Protein AF-X6LDT7-F1 (afdb_monomer_lite)

Radius of gyration: 17.76 Å; chains: 1; bounding box: 41×39×47 Å

Sequence (191 aa):
GDFIYFDPPYHPISKNSFTKYISNGFSEKDQIRLRDFVLELSKNGVNVMLSNSDADFISNIYKKNFEIIKISAPRAGELGVQLEGFVEELIKDAGYEFVTKSKFIVASNALSQKLYTKQFQICESIYSTLDNSHYCQADFLIFNPKDKEKYIIIECKSQTSPGSVDEKYPYLNENIKAKYPYKTIIRCSSG

Structure (mmCIF, N/CA/C/O backbone):
data_AF-X6LDT7-F1
#
_entry.id   AF-X6LDT7-F1
#
loop_
_atom_site.group_PDB
_atom_site.id
_atom_site.type_symbol
_atom_site.label_atom_id
_atom_site.label_alt_id
_atom_site.label_comp_id
_atom_site.label_asym_id
_atom_site.label_entity_id
_atom_site.label_seq_id
_atom_site.pdbx_PDB_ins_code
_atom_site.Cartn_x
_atom_site.Cartn_y
_atom_site.Cartn_z
_atom_site.occupancy
_atom_site.B_iso_or_equiv
_atom_site.auth_seq_id
_atom_site.auth_comp_id
_atom_site.auth_asym_id
_atom_site.auth_atom_id
_atom_site.pdbx_PDB_model_num
ATOM 1 N N . GLY A 1 1 ? 1.026 -9.807 9.999 1.00 51.62 1 GLY A N 1
ATOM 2 C CA . GLY A 1 1 ? 0.847 -10.198 8.590 1.00 51.62 1 GLY A CA 1
ATOM 3 C C . GLY A 1 1 ? 0.958 -8.959 7.752 1.00 51.62 1 GLY A C 1
ATOM 4 O O . GLY A 1 1 ? -0.036 -8.262 7.614 1.00 51.62 1 GLY A O 1
ATOM 5 N N . ASP A 1 2 ? 2.167 -8.628 7.338 1.00 47.31 2 ASP A N 1
ATOM 6 C CA . ASP A 1 2 ? 2.493 -7.328 6.753 1.00 47.31 2 ASP A CA 1
ATOM 7 C C . ASP A 1 2 ? 1.875 -7.189 5.359 1.00 47.31 2 ASP A C 1
ATOM 9 O O . ASP A 1 2 ? 1.494 -8.190 4.750 1.00 47.31 2 ASP A O 1
ATOM 13 N N . PHE A 1 3 ? 1.714 -5.957 4.880 1.00 52.38 3 PHE A N 1
ATOM 14 C CA . PHE A 1 3 ? 1.313 -5.698 3.501 1.00 52.38 3 PHE A CA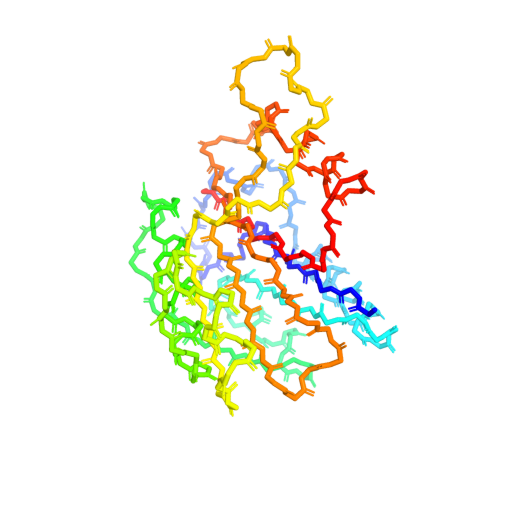 1
ATOM 15 C C . PHE A 1 3 ? 2.426 -4.923 2.807 1.00 52.38 3 PHE A C 1
ATOM 17 O O . PHE A 1 3 ? 2.843 -3.884 3.310 1.00 52.38 3 PHE A O 1
ATOM 24 N N . ILE A 1 4 ? 2.896 -5.403 1.657 1.00 53.44 4 ILE A N 1
ATOM 25 C CA . ILE A 1 4 ? 4.017 -4.801 0.930 1.00 53.44 4 ILE A CA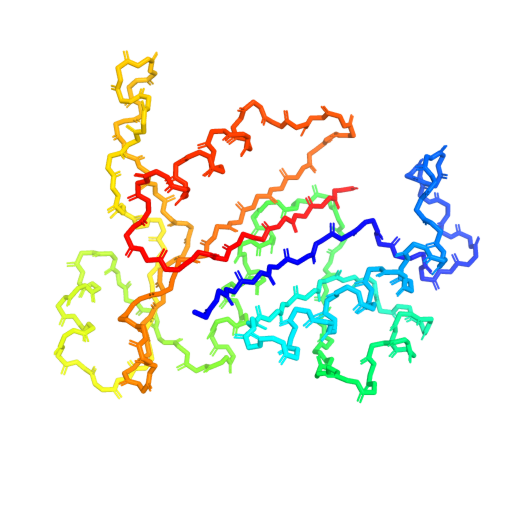 1
ATOM 26 C C . ILE A 1 4 ? 3.588 -4.486 -0.499 1.00 53.44 4 ILE A C 1
ATOM 28 O O . ILE A 1 4 ? 3.048 -5.344 -1.196 1.00 53.44 4 ILE A O 1
ATOM 32 N N . TYR A 1 5 ? 3.855 -3.260 -0.945 1.00 61.88 5 TYR A N 1
ATOM 33 C CA . TYR A 1 5 ? 3.635 -2.863 -2.329 1.00 61.88 5 TYR A CA 1
ATOM 34 C C . TYR A 1 5 ? 4.956 -2.673 -3.085 1.00 61.88 5 TYR A C 1
ATOM 36 O O . TYR A 1 5 ? 5.922 -2.138 -2.543 1.00 61.88 5 TYR A O 1
ATOM 44 N N . PHE A 1 6 ? 4.982 -3.106 -4.346 1.00 65.50 6 PHE A N 1
ATOM 45 C CA . PHE A 1 6 ? 6.139 -3.039 -5.236 1.00 65.50 6 PHE A CA 1
ATOM 46 C C . PHE A 1 6 ? 5.855 -2.169 -6.466 1.00 65.50 6 PHE A C 1
ATOM 48 O O . PHE A 1 6 ? 4.860 -2.372 -7.163 1.00 65.50 6 PHE A O 1
ATOM 55 N N . ASP A 1 7 ? 6.782 -1.254 -6.760 1.00 66.31 7 ASP A N 1
ATOM 56 C CA . ASP A 1 7 ? 6.786 -0.415 -7.965 1.00 66.31 7 ASP A CA 1
ATOM 57 C C . ASP A 1 7 ? 8.132 -0.501 -8.691 1.00 66.31 7 ASP A C 1
ATOM 59 O O . ASP A 1 7 ? 8.987 0.374 -8.547 1.00 66.31 7 ASP A O 1
ATOM 63 N N . PRO A 1 8 ? 8.402 -1.618 -9.383 1.00 73.25 8 PRO A N 1
ATOM 64 C CA . PRO A 1 8 ? 9.626 -1.753 -10.154 1.00 73.25 8 PRO A CA 1
ATOM 65 C C . PRO A 1 8 ? 9.619 -0.829 -11.378 1.00 73.25 8 PRO A C 1
ATOM 67 O O . PRO A 1 8 ? 8.553 -0.411 -11.831 1.00 73.25 8 PRO A O 1
ATOM 70 N N . PRO A 1 9 ? 10.786 -0.615 -12.011 1.00 75.62 9 PRO A N 1
ATOM 71 C CA . PRO A 1 9 ? 10.837 -0.065 -13.359 1.00 75.62 9 PRO A CA 1
ATOM 72 C C . PRO A 1 9 ? 9.891 -0.830 -14.295 1.00 75.62 9 PRO A C 1
ATOM 74 O O . PRO A 1 9 ? 9.939 -2.064 -14.375 1.00 75.62 9 PRO A O 1
ATOM 77 N N . TYR A 1 10 ? 9.015 -0.102 -14.988 1.00 72.06 10 TYR A N 1
ATOM 78 C CA . TYR A 1 10 ? 7.974 -0.700 -15.822 1.00 72.06 10 TYR A CA 1
ATOM 79 C C . TYR A 1 10 ? 8.583 -1.400 -17.037 1.00 72.06 10 TYR A C 1
ATOM 81 O O . TYR A 1 10 ? 9.483 -0.876 -17.698 1.00 72.06 10 TYR A O 1
ATOM 89 N N . HIS A 1 11 ? 8.065 -2.584 -17.365 1.00 77.38 11 HIS A N 1
ATOM 90 C CA . HIS A 1 11 ? 8.447 -3.257 -18.601 1.00 77.38 11 HIS A CA 1
ATOM 91 C C . HIS A 1 11 ? 7.925 -2.468 -19.823 1.00 77.38 11 HIS A C 1
ATOM 93 O O . HIS A 1 11 ? 6.809 -1.950 -19.805 1.00 77.38 11 HIS A O 1
ATOM 99 N N . PRO A 1 12 ? 8.712 -2.322 -20.898 1.00 75.75 12 PRO A N 1
ATOM 100 C CA . PRO A 1 12 ? 8.264 -1.602 -22.085 1.00 75.75 12 PRO A CA 1
ATOM 101 C C . PRO A 1 12 ? 7.106 -2.333 -22.784 1.00 75.75 12 PRO A C 1
ATOM 103 O O . PRO A 1 12 ? 7.180 -3.529 -23.046 1.00 75.75 12 PRO A O 1
ATOM 106 N N . ILE A 1 13 ? 6.047 -1.602 -23.150 1.00 70.44 13 ILE A N 1
ATOM 107 C CA . ILE A 1 13 ? 4.870 -2.164 -23.846 1.00 70.44 13 ILE A CA 1
ATO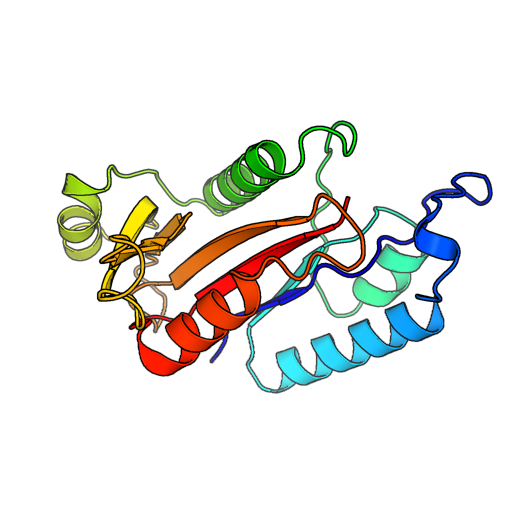M 108 C C . ILE A 1 13 ? 5.187 -2.483 -25.321 1.00 70.44 13 ILE A C 1
ATOM 110 O O . ILE A 1 13 ? 4.534 -3.320 -25.939 1.00 70.44 13 ILE A O 1
ATOM 114 N N . SER A 1 14 ? 6.209 -1.853 -25.912 1.00 64.50 14 SER A N 1
ATOM 115 C CA . SER A 1 14 ? 6.644 -2.144 -27.284 1.00 64.50 14 SER A CA 1
ATOM 116 C C . SER A 1 14 ? 8.166 -2.092 -27.429 1.00 64.50 14 SER A C 1
ATOM 118 O O . SER A 1 14 ? 8.839 -1.359 -26.709 1.00 64.50 14 SER A O 1
ATOM 120 N N . LYS A 1 15 ? 8.729 -2.796 -28.424 1.00 55.38 15 LYS A N 1
ATOM 121 C CA . LYS A 1 15 ? 10.179 -2.757 -28.727 1.00 55.38 15 LYS A CA 1
ATOM 122 C C . LYS A 1 15 ? 10.714 -1.344 -29.019 1.00 55.38 15 LYS A C 1
ATOM 124 O O . LYS A 1 15 ? 11.908 -1.112 -28.878 1.00 55.38 15 LYS A O 1
ATOM 129 N N . ASN A 1 16 ? 9.834 -0.414 -29.402 1.00 51.34 16 ASN A N 1
ATOM 130 C CA . ASN A 1 16 ? 10.183 0.968 -29.737 1.00 51.34 16 ASN A CA 1
ATOM 131 C C . ASN A 1 16 ? 9.928 1.959 -28.590 1.00 51.34 16 ASN A C 1
ATOM 133 O O . ASN A 1 16 ? 10.275 3.131 -28.724 1.00 51.34 16 ASN A O 1
ATOM 137 N N . SER A 1 17 ? 9.355 1.529 -27.459 1.00 53.44 17 SER A N 1
ATOM 138 C CA . SER A 1 17 ? 9.269 2.368 -26.260 1.00 53.44 17 SER A CA 1
ATOM 139 C C . SER A 1 17 ? 10.600 2.316 -25.512 1.00 53.44 17 SER A C 1
ATOM 141 O O . SER A 1 17 ? 10.710 1.715 -24.447 1.00 53.44 17 SER A O 1
ATOM 143 N N . PHE A 1 18 ? 11.635 2.911 -26.108 1.00 43.03 18 PHE A N 1
ATOM 144 C CA . PHE A 1 18 ? 12.901 3.180 -25.435 1.00 43.03 18 PHE A CA 1
ATOM 145 C C . PHE A 1 18 ? 12.685 4.319 -24.433 1.00 43.03 18 PHE A C 1
ATOM 147 O O . PHE A 1 18 ? 12.827 5.498 -24.753 1.00 43.03 18 PHE A O 1
ATOM 154 N N . THR A 1 19 ? 12.310 3.978 -23.205 1.00 48.62 19 THR A N 1
ATOM 155 C CA . THR A 1 19 ? 12.425 4.889 -22.067 1.00 48.62 19 THR A CA 1
ATOM 156 C C . THR A 1 19 ? 13.884 4.912 -21.603 1.00 48.62 19 THR A C 1
ATOM 158 O O . THR A 1 19 ? 14.534 3.873 -21.484 1.00 48.62 19 THR A O 1
ATOM 161 N N . LYS A 1 20 ? 14.429 6.108 -21.337 1.00 44.34 20 LYS A N 1
ATOM 162 C CA . LYS A 1 20 ? 15.821 6.313 -20.879 1.00 44.34 20 LYS A CA 1
ATOM 163 C C . LYS A 1 20 ? 16.185 5.517 -19.610 1.00 44.34 20 LYS A C 1
ATOM 165 O O . LYS A 1 20 ? 17.366 5.322 -19.361 1.00 44.34 20 LYS A O 1
ATOM 170 N N . TYR A 1 21 ? 15.205 4.995 -18.867 1.00 43.50 21 TYR A N 1
ATOM 171 C CA . TYR A 1 21 ? 15.390 4.095 -17.719 1.00 43.50 21 TYR A CA 1
ATOM 172 C C . TYR A 1 21 ? 16.069 2.760 -18.056 1.00 43.50 21 TYR A C 1
ATOM 174 O O . TYR A 1 21 ? 16.650 2.129 -17.176 1.00 43.50 21 TYR A O 1
ATOM 182 N N . ILE A 1 22 ? 16.067 2.345 -19.328 1.00 47.75 22 ILE A N 1
ATOM 183 C CA . ILE A 1 22 ? 16.750 1.121 -19.776 1.00 47.75 22 ILE A CA 1
ATOM 184 C C . ILE A 1 22 ? 18.281 1.255 -19.681 1.00 47.75 22 ILE A C 1
ATOM 186 O O . ILE A 1 22 ? 18.977 0.240 -19.644 1.00 47.75 22 ILE A O 1
ATOM 190 N N . SER A 1 23 ? 18.835 2.470 -19.556 1.00 45.84 23 SER A N 1
ATOM 191 C CA . SER A 1 23 ? 20.290 2.633 -19.477 1.00 45.84 23 SER A CA 1
ATOM 192 C C . SER A 1 23 ? 20.918 2.033 -18.209 1.00 45.84 23 SER A C 1
ATOM 194 O O . SER A 1 23 ? 22.130 1.862 -18.208 1.00 45.84 23 SER A O 1
ATOM 196 N N . ASN A 1 24 ? 20.130 1.665 -17.179 1.00 49.78 24 ASN A N 1
ATOM 197 C CA . ASN A 1 24 ? 20.615 1.073 -15.919 1.00 49.78 24 ASN A CA 1
ATOM 198 C C . ASN A 1 24 ? 19.866 -0.208 -15.445 1.00 49.78 24 ASN A C 1
ATOM 200 O O . ASN A 1 24 ? 19.680 -0.418 -14.251 1.00 49.78 24 ASN A O 1
ATOM 204 N N . GLY A 1 25 ? 19.512 -1.133 -16.346 1.00 60.41 25 GLY A N 1
ATOM 205 C CA . GLY A 1 25 ? 19.638 -2.565 -16.006 1.00 60.41 25 GLY A CA 1
ATOM 206 C C . GLY A 1 25 ? 18.536 -3.281 -15.203 1.00 60.41 25 GLY A C 1
ATOM 207 O O . GLY A 1 25 ? 18.869 -4.239 -14.514 1.00 60.41 25 GLY A O 1
ATOM 208 N N . PHE A 1 26 ? 17.251 -2.913 -15.317 1.00 72.75 26 PHE A N 1
ATOM 209 C CA . PHE A 1 26 ? 16.153 -3.776 -14.835 1.00 72.75 26 PHE A CA 1
ATOM 210 C C . PHE A 1 26 ? 15.606 -4.646 -15.974 1.00 72.75 26 PHE A C 1
ATOM 212 O O . PHE A 1 26 ? 14.779 -4.222 -16.782 1.00 72.75 26 PHE A O 1
ATOM 219 N N . SER A 1 27 ? 16.138 -5.858 -16.084 1.00 83.00 27 SER A N 1
ATOM 220 C CA . SER A 1 27 ? 15.857 -6.785 -17.178 1.00 83.00 27 SER A CA 1
ATOM 221 C C . SER A 1 27 ? 14.601 -7.630 -16.936 1.00 83.00 27 SER A C 1
ATOM 223 O O . SER A 1 27 ? 14.054 -7.686 -15.836 1.00 83.00 27 SER A O 1
ATOM 225 N N . GLU A 1 28 ? 14.167 -8.385 -17.949 1.00 86.50 28 GLU A N 1
ATOM 226 C CA . GLU A 1 28 ? 13.149 -9.433 -17.773 1.00 86.50 28 GLU A CA 1
ATOM 227 C C . GLU A 1 28 ? 13.535 -10.451 -16.688 1.00 86.50 28 GLU A C 1
ATOM 229 O O . GLU A 1 28 ? 12.669 -10.949 -15.970 1.00 86.50 28 GLU A O 1
ATOM 234 N N . LYS A 1 29 ? 14.835 -10.731 -16.513 1.00 86.38 29 LYS A N 1
ATOM 235 C CA . LYS A 1 29 ? 15.316 -11.609 -15.436 1.00 86.38 29 LYS A CA 1
ATOM 236 C C . LYS A 1 29 ? 15.078 -10.989 -14.062 1.00 86.38 29 LYS A C 1
ATOM 238 O O . LYS A 1 29 ? 14.734 -11.714 -13.133 1.00 86.38 29 LYS A O 1
ATOM 243 N N . ASP A 1 30 ? 15.212 -9.672 -13.939 1.00 85.50 30 ASP A N 1
ATOM 244 C CA . ASP A 1 30 ? 14.950 -8.957 -12.688 1.00 85.50 30 ASP A CA 1
ATOM 245 C C . ASP A 1 30 ? 13.449 -8.892 -12.387 1.00 85.50 30 ASP A C 1
ATOM 247 O O . ASP A 1 30 ? 13.053 -9.096 -11.242 1.00 85.50 30 ASP A O 1
ATOM 251 N N . GLN A 1 31 ? 12.599 -8.745 -13.412 1.00 86.12 31 GLN A N 1
ATOM 252 C CA . GLN A 1 31 ? 11.138 -8.873 -13.277 1.00 86.12 31 GLN A CA 1
ATOM 253 C C . GLN A 1 31 ? 10.734 -10.274 -12.784 1.00 86.12 31 GLN A C 1
ATOM 255 O O . GLN A 1 31 ? 9.927 -10.418 -11.868 1.00 86.12 31 GLN A O 1
ATOM 260 N N . ILE A 1 32 ? 11.334 -11.323 -13.353 1.00 91.50 32 ILE A N 1
ATOM 261 C CA . ILE A 1 32 ? 11.135 -12.720 -12.935 1.00 91.50 32 ILE A CA 1
ATOM 262 C C . ILE A 1 32 ? 11.597 -12.920 -11.487 1.00 91.50 32 ILE A C 1
ATOM 264 O O . ILE A 1 32 ? 10.862 -13.496 -10.686 1.00 91.50 32 ILE A O 1
ATOM 268 N N . ARG A 1 33 ? 12.779 -12.404 -11.129 1.00 88.06 33 ARG A N 1
ATOM 269 C CA . ARG A 1 33 ? 13.312 -12.479 -9.763 1.00 88.06 33 ARG A CA 1
ATOM 270 C C . ARG A 1 33 ? 12.408 -11.759 -8.763 1.00 88.06 33 ARG A C 1
ATOM 272 O O . ARG A 1 33 ? 12.158 -12.288 -7.683 1.00 88.06 33 ARG A O 1
ATOM 279 N N . LEU A 1 34 ? 11.903 -10.580 -9.122 1.00 85.38 34 LEU A N 1
ATOM 280 C CA . LEU A 1 34 ? 10.959 -9.837 -8.297 1.00 85.38 34 LEU A CA 1
ATOM 281 C C . LEU A 1 34 ? 9.657 -10.619 -8.110 1.00 85.38 34 LEU A C 1
ATOM 283 O O . LEU A 1 34 ? 9.198 -10.754 -6.982 1.00 85.38 34 LEU A O 1
ATOM 287 N N . ARG A 1 35 ? 9.082 -11.183 -9.177 1.00 91.25 35 ARG A N 1
ATOM 288 C CA . ARG A 1 35 ? 7.906 -12.061 -9.075 1.00 91.25 35 ARG A CA 1
ATOM 289 C C . ARG A 1 35 ? 8.136 -13.195 -8.077 1.00 91.25 35 ARG A C 1
ATOM 291 O O . ARG A 1 35 ? 7.268 -13.433 -7.240 1.00 91.25 35 ARG A O 1
ATOM 298 N N . ASP A 1 36 ? 9.268 -13.888 -8.165 1.00 88.69 36 ASP A N 1
ATOM 299 C CA . ASP A 1 36 ? 9.559 -15.026 -7.284 1.00 88.69 36 ASP A CA 1
ATOM 300 C C . ASP A 1 36 ? 9.652 -14.595 -5.819 1.00 88.69 36 ASP A C 1
ATOM 302 O O . ASP A 1 36 ? 9.075 -15.248 -4.950 1.00 88.69 36 ASP A O 1
ATOM 306 N N . PHE A 1 37 ? 10.276 -13.445 -5.562 1.00 84.06 37 PHE A N 1
ATOM 307 C CA . PHE A 1 37 ? 10.343 -12.851 -4.230 1.00 84.06 37 PHE A CA 1
ATOM 308 C C . PHE A 1 37 ? 8.960 -12.451 -3.691 1.00 84.06 37 PHE A C 1
ATOM 310 O O . PHE A 1 37 ? 8.603 -12.791 -2.564 1.00 84.06 37 PHE A O 1
ATOM 317 N N . VAL A 1 38 ? 8.135 -11.785 -4.505 1.00 82.50 38 VAL A N 1
ATOM 318 C CA . VAL A 1 38 ? 6.760 -11.401 -4.136 1.00 82.50 38 VAL A CA 1
ATOM 319 C C . VAL A 1 38 ? 5.904 -12.634 -3.836 1.00 82.50 38 VAL A C 1
ATOM 321 O O . VAL A 1 38 ? 5.115 -12.640 -2.891 1.00 82.50 38 VAL A O 1
ATOM 324 N N . LEU A 1 39 ? 6.079 -13.706 -4.610 1.00 86.19 39 LEU A N 1
ATOM 325 C CA . LEU A 1 39 ? 5.391 -14.973 -4.393 1.00 86.19 39 LEU A CA 1
ATOM 326 C C . LEU A 1 39 ? 5.824 -15.656 -3.094 1.00 86.19 39 LEU A C 1
ATOM 328 O O . LEU A 1 39 ? 4.984 -16.223 -2.397 1.00 86.19 39 LEU A O 1
ATOM 332 N N . GLU A 1 40 ? 7.111 -15.617 -2.761 1.00 86.38 40 GLU A N 1
ATOM 333 C CA . GLU A 1 40 ? 7.625 -16.136 -1.493 1.00 86.38 40 GLU A CA 1
ATOM 334 C C . GLU A 1 40 ? 7.035 -15.380 -0.297 1.00 86.38 40 GLU A C 1
ATOM 336 O O . GLU A 1 40 ? 6.513 -16.005 0.627 1.00 86.38 40 GLU A O 1
ATOM 341 N N . LEU A 1 41 ? 7.021 -14.045 -0.350 1.00 77.19 41 LEU A N 1
ATOM 342 C CA . LEU A 1 41 ? 6.374 -13.211 0.666 1.00 77.19 41 LEU A CA 1
ATOM 343 C C . LEU A 1 41 ? 4.893 -13.572 0.824 1.00 77.19 41 LEU A C 1
ATOM 345 O O . LEU A 1 41 ? 4.428 -13.810 1.940 1.00 77.19 41 LEU A O 1
ATOM 349 N N . SER A 1 42 ? 4.175 -13.690 -0.295 1.00 78.25 42 SER A N 1
ATOM 350 C CA . SER A 1 42 ? 2.761 -14.069 -0.297 1.00 78.25 42 SER A CA 1
ATOM 351 C C . SER A 1 42 ? 2.514 -15.425 0.368 1.00 78.25 42 SER A C 1
ATOM 353 O O . SER A 1 42 ? 1.633 -15.550 1.220 1.00 78.25 42 SER A O 1
ATOM 355 N N . LYS A 1 43 ? 3.346 -16.430 0.065 1.00 86.06 43 LYS A N 1
ATOM 356 C CA . LYS A 1 43 ? 3.279 -17.759 0.698 1.00 86.06 43 LYS A CA 1
ATOM 357 C C . LYS A 1 43 ? 3.547 -17.722 2.201 1.00 86.06 43 LYS A C 1
ATOM 359 O O . LYS A 1 43 ? 2.980 -18.530 2.930 1.00 86.06 43 LYS A O 1
ATOM 364 N N . ASN A 1 44 ? 4.356 -16.772 2.663 1.00 80.44 44 ASN A N 1
ATOM 365 C CA . ASN A 1 44 ? 4.647 -16.558 4.080 1.00 80.44 44 ASN A CA 1
ATOM 366 C C . ASN A 1 44 ? 3.570 -15.722 4.803 1.00 80.44 44 ASN A C 1
ATOM 368 O O . ASN A 1 44 ? 3.773 -15.295 5.939 1.00 80.44 44 ASN A O 1
ATOM 372 N N . GLY A 1 45 ? 2.410 -15.495 4.175 1.00 73.50 45 GLY A N 1
ATOM 373 C CA . GLY A 1 45 ? 1.280 -14.786 4.779 1.00 73.50 45 GLY A CA 1
ATOM 374 C C . GLY A 1 45 ? 1.418 -13.261 4.768 1.00 73.50 45 GLY A C 1
ATOM 375 O O . GLY A 1 45 ? 0.726 -12.580 5.532 1.00 73.50 45 GLY A O 1
ATOM 376 N N . VAL A 1 46 ? 2.310 -12.725 3.930 1.00 69.69 46 VAL A N 1
ATOM 377 C CA . VAL A 1 46 ? 2.420 -11.289 3.648 1.00 69.69 46 VAL A CA 1
ATOM 378 C C . VAL A 1 46 ? 1.455 -10.949 2.518 1.00 69.69 46 VAL A C 1
ATOM 380 O O . VAL A 1 46 ? 1.488 -11.558 1.452 1.00 69.69 46 VAL A O 1
ATOM 383 N N . ASN A 1 47 ? 0.591 -9.965 2.720 1.00 61.06 47 ASN A N 1
ATOM 384 C CA . ASN A 1 47 ? -0.249 -9.471 1.637 1.00 61.06 47 ASN A CA 1
ATOM 385 C C . ASN A 1 47 ? 0.613 -8.622 0.694 1.00 61.06 47 ASN A C 1
ATOM 387 O O . ASN A 1 47 ? 1.417 -7.813 1.146 1.00 61.06 47 ASN A O 1
ATOM 391 N N . VAL A 1 48 ? 0.485 -8.803 -0.616 1.00 63.50 48 VAL A N 1
ATOM 392 C CA . VAL A 1 48 ? 1.347 -8.116 -1.585 1.00 63.50 48 VAL A CA 1
ATOM 393 C C . VAL A 1 48 ? 0.535 -7.481 -2.697 1.00 63.50 48 VAL A C 1
ATOM 395 O O . VAL A 1 48 ? -0.471 -8.033 -3.135 1.00 63.50 48 VAL A O 1
ATOM 398 N N . MET A 1 49 ? 1.003 -6.334 -3.174 1.00 67.88 49 MET A N 1
ATOM 399 C CA . MET A 1 49 ? 0.485 -5.673 -4.367 1.00 67.88 49 MET A CA 1
ATOM 400 C C . MET A 1 49 ? 1.661 -5.193 -5.214 1.00 67.88 49 MET A C 1
ATOM 402 O O . MET A 1 49 ? 2.677 -4.755 -4.689 1.00 67.88 49 MET A O 1
ATOM 406 N N . LEU A 1 50 ? 1.563 -5.305 -6.532 1.00 77.44 50 LEU A N 1
ATOM 407 C CA . LEU A 1 50 ? 2.626 -4.893 -7.442 1.00 77.44 50 LEU A CA 1
ATOM 408 C C . LEU A 1 50 ? 2.003 -4.176 -8.628 1.00 77.44 50 LEU A C 1
ATOM 410 O O . LEU A 1 50 ? 1.009 -4.653 -9.174 1.00 77.44 50 LEU A O 1
ATOM 414 N N . SER A 1 51 ? 2.589 -3.049 -9.021 1.00 69.25 51 SER A N 1
ATOM 415 C CA . SER A 1 51 ? 2.201 -2.348 -10.243 1.00 69.25 51 SER A CA 1
ATOM 416 C C . SER A 1 51 ? 3.275 -2.473 -11.317 1.00 69.25 51 SER A C 1
ATOM 418 O O . SER A 1 51 ? 4.452 -2.665 -11.015 1.00 69.25 51 SER A O 1
ATOM 420 N N . ASN A 1 52 ? 2.854 -2.461 -12.580 1.00 74.31 52 ASN A N 1
ATOM 421 C CA . ASN A 1 52 ? 3.730 -2.548 -13.741 1.00 74.31 52 ASN A CA 1
ATOM 422 C C . ASN A 1 52 ? 2.923 -2.220 -15.012 1.00 74.31 52 ASN A C 1
ATOM 424 O O . ASN A 1 52 ? 1.711 -2.008 -14.965 1.00 74.31 52 ASN A O 1
ATOM 428 N N . SER A 1 53 ? 3.592 -2.222 -16.161 1.00 73.44 53 SER A N 1
ATOM 429 C CA . SER A 1 53 ? 2.970 -2.076 -17.477 1.00 73.44 53 SER A CA 1
ATOM 430 C C . SER A 1 53 ? 1.989 -3.210 -17.801 1.00 73.44 53 SER A C 1
ATOM 432 O O . SER A 1 53 ? 2.179 -4.348 -17.367 1.00 73.44 53 SER A O 1
ATOM 434 N N . ASP A 1 54 ? 1.017 -2.935 -18.675 1.00 75.44 54 ASP A N 1
ATOM 435 C CA . ASP A 1 54 ? 0.135 -3.956 -19.270 1.00 75.44 54 ASP A CA 1
ATOM 436 C C . ASP A 1 54 ? 0.813 -4.717 -20.431 1.00 75.44 54 ASP A C 1
ATOM 438 O O . ASP A 1 54 ? 0.189 -5.055 -21.434 1.00 75.44 54 ASP A O 1
ATOM 442 N N . ALA A 1 55 ? 2.125 -4.949 -20.348 1.00 82.19 55 ALA A N 1
ATOM 443 C CA . ALA A 1 55 ? 2.840 -5.726 -21.350 1.00 82.19 55 ALA A CA 1
ATOM 444 C C . ALA A 1 55 ? 2.524 -7.225 -21.217 1.00 82.19 55 ALA A C 1
ATOM 446 O O . ALA A 1 55 ? 2.440 -7.764 -20.107 1.00 82.19 55 ALA A O 1
ATOM 447 N N . ASP A 1 56 ? 2.445 -7.928 -22.351 1.00 86.44 56 ASP A N 1
ATOM 448 C CA . ASP A 1 56 ? 2.163 -9.370 -22.389 1.00 86.44 56 ASP A CA 1
ATOM 449 C C . ASP A 1 56 ? 3.133 -10.175 -21.520 1.00 86.44 56 ASP A C 1
ATOM 451 O O . ASP A 1 56 ? 2.721 -11.086 -20.800 1.00 86.44 56 ASP A O 1
ATOM 455 N N . PHE A 1 57 ? 4.423 -9.824 -21.549 1.00 88.06 57 PHE A N 1
ATOM 456 C CA . PHE A 1 57 ? 5.444 -10.456 -20.716 1.00 88.06 57 PHE A CA 1
ATOM 457 C C . PHE A 1 57 ? 5.079 -10.396 -19.226 1.00 88.06 57 PHE A C 1
ATOM 459 O O . PHE A 1 57 ? 5.076 -11.428 -18.553 1.00 88.06 57 PHE A O 1
ATOM 466 N N . ILE A 1 58 ? 4.706 -9.216 -18.727 1.00 85.75 58 ILE A N 1
ATOM 467 C CA . ILE A 1 58 ? 4.366 -9.015 -17.317 1.00 85.75 58 ILE A CA 1
ATOM 468 C C . ILE A 1 58 ? 3.110 -9.791 -16.941 1.00 85.75 58 ILE A C 1
ATOM 470 O O . ILE A 1 58 ? 3.118 -10.564 -15.979 1.00 85.75 58 ILE A O 1
ATOM 474 N N . SER A 1 59 ? 2.053 -9.660 -17.741 1.00 82.31 59 SER A N 1
ATOM 475 C CA . SER A 1 59 ? 0.814 -10.401 -17.514 1.00 82.31 59 SER A CA 1
ATOM 476 C C . SER A 1 59 ? 1.073 -11.910 -17.474 1.00 82.31 59 SER A C 1
ATOM 478 O O . SER A 1 59 ? 0.568 -12.614 -16.600 1.00 82.31 59 SER A O 1
ATOM 480 N N . ASN A 1 60 ? 1.927 -12.423 -18.362 1.00 91.06 60 ASN A N 1
ATOM 481 C CA . ASN A 1 60 ? 2.273 -13.839 -18.412 1.00 91.06 60 ASN A CA 1
ATOM 482 C C . ASN A 1 60 ? 3.016 -14.339 -17.170 1.00 91.06 60 ASN A C 1
ATOM 484 O O . ASN A 1 60 ? 2.745 -15.463 -16.740 1.00 91.06 60 ASN A O 1
ATOM 488 N N . ILE A 1 61 ? 3.917 -13.543 -16.586 1.00 93.00 61 ILE A N 1
ATOM 489 C CA . ILE A 1 61 ? 4.689 -13.987 -15.421 1.00 93.00 61 ILE A CA 1
ATOM 490 C C . ILE A 1 61 ? 3.893 -13.911 -14.107 1.00 93.00 61 ILE A C 1
ATOM 492 O O . ILE A 1 61 ? 4.156 -14.728 -13.229 1.00 93.00 61 ILE A O 1
ATOM 496 N N . TYR A 1 62 ? 2.907 -13.013 -13.967 1.00 85.31 62 TYR A N 1
ATOM 497 C CA . TYR A 1 62 ? 2.145 -12.853 -12.713 1.00 85.31 62 TYR A CA 1
ATOM 498 C C . TYR A 1 62 ? 0.790 -13.587 -12.681 1.00 85.31 62 TYR A C 1
ATOM 500 O O . TYR A 1 62 ? 0.399 -14.074 -11.618 1.00 85.31 62 TYR A O 1
ATOM 508 N N . LYS A 1 63 ? 0.094 -13.754 -13.820 1.00 84.69 63 LYS A N 1
ATOM 509 C CA . LYS A 1 63 ? -1.311 -14.237 -13.878 1.00 84.69 63 LYS A CA 1
ATOM 510 C C . LYS A 1 63 ? -1.585 -15.594 -13.231 1.00 84.69 63 LYS A C 1
ATOM 512 O O . LYS A 1 63 ? -2.728 -15.925 -12.944 1.00 84.69 63 LYS A O 1
ATOM 517 N N . LYS A 1 64 ? -0.553 -16.425 -13.067 1.00 86.94 64 LYS A N 1
ATOM 518 C CA . LYS A 1 64 ? -0.695 -17.764 -12.484 1.00 86.94 64 LYS A CA 1
ATOM 519 C C . LYS A 1 64 ? -0.933 -17.714 -10.974 1.00 86.94 64 LYS A C 1
ATOM 521 O O . LYS A 1 64 ? -1.551 -18.625 -10.432 1.00 86.94 64 LYS A O 1
ATOM 526 N N . ASN A 1 65 ? -0.384 -16.708 -10.298 1.00 84.12 65 ASN A N 1
ATOM 527 C CA . ASN A 1 65 ? -0.307 -16.675 -8.840 1.00 84.12 65 ASN A CA 1
ATOM 528 C C . ASN A 1 65 ? -0.961 -15.444 -8.217 1.00 84.12 65 ASN A C 1
ATOM 530 O O . ASN A 1 65 ? -1.157 -15.431 -7.006 1.00 84.12 65 ASN A O 1
ATOM 534 N N . PHE A 1 66 ? -1.301 -14.445 -9.026 1.00 78.31 66 PHE A N 1
ATOM 535 C CA . PHE A 1 66 ? -1.866 -13.187 -8.567 1.00 78.31 66 PHE A CA 1
ATOM 536 C C . PHE A 1 66 ? -3.072 -12.806 -9.417 1.00 78.31 66 PHE A C 1
ATOM 538 O O . PHE A 1 66 ? -3.114 -13.085 -10.618 1.00 78.31 66 PHE A O 1
ATOM 545 N N . GLU A 1 67 ? -4.033 -12.144 -8.784 1.00 78.56 67 GLU A N 1
ATOM 546 C CA . GLU A 1 67 ? -5.094 -11.437 -9.488 1.00 78.56 67 GLU A CA 1
ATOM 547 C C . GLU A 1 67 ? -4.494 -10.230 -10.220 1.00 78.56 67 GLU A C 1
ATOM 549 O O . GLU A 1 67 ? -3.695 -9.483 -9.654 1.00 78.56 67 GLU A O 1
ATOM 554 N N . ILE A 1 68 ? -4.855 -10.059 -11.493 1.00 70.69 68 ILE A N 1
ATOM 555 C CA . ILE A 1 68 ? -4.411 -8.927 -12.308 1.00 70.69 68 ILE A CA 1
ATOM 556 C C . ILE A 1 68 ? -5.600 -8.005 -12.529 1.00 70.69 68 ILE A C 1
ATOM 558 O O . ILE A 1 68 ? -6.573 -8.384 -13.180 1.00 70.69 68 ILE A O 1
ATOM 562 N N . ILE A 1 69 ? -5.475 -6.776 -12.040 1.00 63.00 69 ILE A N 1
ATOM 563 C CA . ILE A 1 69 ? -6.443 -5.707 -12.263 1.00 63.00 69 ILE A CA 1
ATOM 564 C C . ILE A 1 69 ? -5.836 -4.753 -13.290 1.00 63.00 69 ILE A C 1
ATOM 566 O O . ILE A 1 69 ? -4.801 -4.134 -13.041 1.00 63.00 69 ILE A O 1
ATOM 570 N N . LYS A 1 70 ? -6.463 -4.658 -14.466 1.00 63.28 70 LYS A N 1
ATOM 571 C CA . LYS A 1 70 ? -6.055 -3.716 -15.514 1.00 63.28 70 LYS A CA 1
ATOM 572 C C . LYS A 1 70 ? -6.700 -2.367 -15.262 1.00 63.28 70 LYS A C 1
ATOM 574 O O . LYS A 1 70 ? -7.916 -2.290 -15.120 1.00 63.28 70 LYS A O 1
ATOM 579 N N . ILE A 1 71 ? -5.890 -1.315 -15.246 1.00 53.75 71 ILE A N 1
ATOM 580 C CA . ILE A 1 71 ? -6.367 0.041 -14.983 1.00 53.75 71 ILE A CA 1
ATOM 581 C C . ILE A 1 71 ? -5.815 0.964 -16.061 1.00 53.75 71 ILE A C 1
ATOM 583 O O . ILE A 1 71 ? -4.630 0.925 -16.391 1.00 53.75 71 ILE A O 1
ATOM 587 N N . SER A 1 72 ? -6.701 1.763 -16.649 1.00 49.88 72 SER A N 1
ATOM 588 C CA . SER A 1 72 ? -6.373 2.648 -17.759 1.00 49.88 72 SER A CA 1
ATOM 589 C C . SER A 1 72 ? -5.893 3.992 -17.211 1.00 49.88 72 SER A C 1
ATOM 591 O O . SER A 1 72 ? -6.706 4.808 -16.793 1.00 49.88 72 SER A O 1
ATOM 593 N N . ALA A 1 73 ? -4.579 4.227 -17.207 1.00 46.84 73 ALA A N 1
ATOM 594 C CA . ALA A 1 73 ? -3.990 5.492 -16.765 1.00 46.84 73 ALA A CA 1
ATOM 595 C C . ALA A 1 73 ? -3.577 6.373 -17.969 1.00 46.84 73 ALA A C 1
ATOM 597 O O . ALA A 1 73 ? -2.890 5.883 -18.873 1.00 46.84 73 ALA A O 1
ATOM 598 N N . PRO A 1 74 ? -3.949 7.669 -18.016 1.00 43.12 74 PRO A N 1
ATOM 599 C CA . PRO A 1 74 ? -3.317 8.632 -18.916 1.00 43.12 74 PRO A CA 1
ATOM 600 C C . PRO A 1 74 ? -1.837 8.865 -18.529 1.00 43.12 74 PRO A C 1
ATOM 602 O O . PRO A 1 74 ? -1.419 8.566 -17.419 1.00 43.12 74 PRO A O 1
ATOM 605 N N . ARG A 1 75 ? -1.021 9.342 -19.482 1.00 46.31 75 ARG A N 1
ATOM 606 C CA . ARG A 1 75 ? 0.464 9.355 -19.462 1.00 46.31 75 ARG A CA 1
ATOM 607 C C . ARG A 1 75 ? 1.132 9.863 -18.162 1.00 46.31 75 ARG A C 1
ATOM 609 O O . ARG A 1 75 ? 0.693 10.836 -17.565 1.00 46.31 75 ARG A O 1
ATOM 616 N N . ALA A 1 76 ? 2.311 9.286 -17.891 1.00 43.81 76 ALA A N 1
ATOM 617 C CA . ALA A 1 76 ? 3.230 9.413 -16.744 1.00 43.81 76 ALA A CA 1
ATOM 618 C C . ALA A 1 76 ? 3.794 10.816 -16.377 1.00 43.81 76 ALA A C 1
ATOM 620 O O . ALA A 1 76 ? 4.878 10.907 -15.817 1.00 43.81 76 ALA A O 1
ATOM 621 N N . GLY A 1 77 ? 3.125 11.925 -16.703 1.00 44.38 77 GLY A N 1
ATOM 622 C CA . GLY A 1 77 ? 3.649 13.284 -16.477 1.00 44.38 77 GLY A CA 1
ATOM 623 C C . GLY A 1 77 ? 3.245 13.959 -15.158 1.00 44.38 77 GLY A C 1
ATOM 624 O O . GLY A 1 77 ? 3.921 14.893 -14.740 1.00 44.38 77 GLY A O 1
ATOM 625 N N . GLU A 1 78 ? 2.179 13.510 -14.484 1.00 44.22 78 GLU A N 1
ATOM 626 C CA . GLU A 1 78 ? 1.635 14.159 -13.268 1.00 44.22 78 GLU A CA 1
ATOM 627 C C . GLU A 1 78 ? 1.485 13.140 -12.117 1.00 44.22 78 GLU A C 1
ATOM 629 O O . GLU A 1 78 ? 0.440 12.998 -11.484 1.00 44.22 78 GLU A O 1
ATOM 634 N N . LEU A 1 79 ? 2.556 12.380 -11.880 1.00 50.84 79 LEU A N 1
ATOM 635 C CA . LEU A 1 79 ? 2.547 11.092 -11.179 1.00 50.84 79 LEU A CA 1
ATOM 636 C C . LEU A 1 79 ? 2.004 11.103 -9.741 1.00 50.84 79 LEU A C 1
ATOM 638 O O . LEU A 1 79 ? 1.309 10.166 -9.388 1.00 50.84 79 LEU A O 1
ATOM 642 N N . GLY A 1 80 ? 2.260 12.118 -8.909 1.00 52.00 80 GLY A N 1
ATOM 643 C CA . GLY A 1 80 ? 1.870 12.083 -7.484 1.00 52.00 80 GLY A CA 1
ATOM 644 C C . GLY A 1 80 ? 0.361 12.192 -7.233 1.00 52.00 80 GLY A C 1
ATOM 645 O O . GLY A 1 80 ? -0.230 11.340 -6.572 1.00 52.00 80 GLY A O 1
ATOM 646 N N . VAL A 1 81 ? -0.284 13.206 -7.817 1.00 55.81 81 VAL A N 1
ATOM 647 C CA . VAL A 1 81 ? -1.740 13.410 -7.693 1.00 55.81 81 VAL A CA 1
ATOM 648 C C . VAL A 1 81 ? -2.505 12.324 -8.453 1.00 55.81 81 VAL A C 1
ATOM 650 O O . VAL A 1 81 ? -3.539 11.851 -7.981 1.00 55.81 81 VAL A O 1
ATOM 653 N N . GLN A 1 82 ? -1.974 11.878 -9.597 1.00 62.41 82 GLN A N 1
ATOM 654 C CA . GLN A 1 82 ? -2.542 10.757 -10.345 1.00 62.41 82 GLN A CA 1
ATOM 655 C C . GLN A 1 82 ? -2.416 9.431 -9.572 1.00 62.41 82 GLN A C 1
ATOM 657 O O . GLN A 1 82 ? -3.347 8.628 -9.599 1.00 62.41 82 GLN A O 1
ATOM 662 N N . LEU A 1 83 ? -1.318 9.212 -8.835 1.00 64.19 83 LEU A N 1
ATOM 663 C CA . LEU A 1 83 ? -1.109 8.023 -8.002 1.00 64.19 83 LEU A CA 1
ATOM 664 C C . LEU A 1 83 ? -2.098 7.960 -6.839 1.00 64.19 83 LEU A C 1
ATOM 666 O O . LEU A 1 83 ? -2.723 6.923 -6.625 1.00 64.19 83 LEU A O 1
ATOM 670 N N . GLU A 1 84 ? -2.260 9.061 -6.102 1.00 72.50 84 GLU A N 1
ATOM 671 C CA . GLU A 1 84 ? -3.259 9.141 -5.035 1.00 72.50 84 GLU A CA 1
ATOM 672 C C . GLU A 1 84 ? -4.676 8.959 -5.587 1.00 72.50 84 GLU A C 1
ATOM 674 O O . GLU A 1 84 ? -5.463 8.214 -5.006 1.00 72.50 84 GLU A O 1
ATOM 679 N N . GLY A 1 85 ? -4.995 9.585 -6.725 1.00 76.31 85 GLY A N 1
ATOM 680 C CA . GLY A 1 85 ? -6.288 9.423 -7.393 1.00 76.31 85 GLY A CA 1
ATOM 681 C C . GLY A 1 85 ? -6.578 7.966 -7.758 1.00 76.31 85 GLY A C 1
ATOM 682 O O . GLY A 1 85 ? -7.637 7.446 -7.423 1.00 76.31 85 GLY A O 1
ATOM 683 N N . PHE A 1 86 ? -5.601 7.276 -8.347 1.00 71.62 86 PHE A N 1
ATOM 684 C CA . PHE A 1 86 ? -5.696 5.857 -8.688 1.00 71.62 86 PHE A CA 1
ATOM 685 C C . PHE A 1 86 ? -5.894 4.965 -7.460 1.00 71.62 86 PHE A C 1
ATOM 687 O O . PHE A 1 86 ? -6.694 4.031 -7.472 1.00 71.62 86 PHE A O 1
ATOM 694 N N . VAL A 1 87 ? -5.133 5.216 -6.390 1.00 72.75 87 VAL A N 1
ATOM 695 C CA . VAL A 1 87 ? -5.276 4.468 -5.134 1.00 72.75 87 VAL A CA 1
ATOM 696 C C . VAL A 1 87 ? -6.659 4.690 -4.546 1.00 72.75 87 VAL A C 1
ATOM 698 O O . VAL A 1 87 ? -7.291 3.741 -4.091 1.00 72.75 87 VAL A O 1
ATOM 701 N N . GLU A 1 88 ? -7.151 5.922 -4.593 1.00 84.56 88 GLU A N 1
ATOM 702 C CA . GLU A 1 88 ? -8.485 6.245 -4.121 1.00 84.56 88 GLU A CA 1
ATOM 703 C C . GLU A 1 88 ? -9.580 5.538 -4.935 1.00 84.56 88 GLU A C 1
ATOM 705 O O . GLU A 1 88 ? -10.530 5.026 -4.346 1.00 84.56 88 GLU A O 1
ATOM 710 N N . GLU A 1 89 ? -9.451 5.471 -6.261 1.00 76.94 89 GLU A N 1
ATOM 711 C CA . GLU A 1 89 ? -10.372 4.718 -7.124 1.00 76.94 89 GLU A CA 1
ATOM 712 C C . GLU A 1 89 ? -10.383 3.229 -6.772 1.00 76.94 89 GLU A C 1
ATOM 714 O O . GLU A 1 89 ? -11.449 2.665 -6.545 1.00 76.94 89 GLU A O 1
ATOM 719 N N . LEU A 1 90 ? -9.213 2.614 -6.584 1.00 71.31 90 LEU A N 1
ATOM 720 C CA . LEU A 1 90 ? -9.120 1.221 -6.141 1.00 71.31 90 LEU A CA 1
ATOM 721 C C . LEU A 1 90 ? -9.778 0.970 -4.779 1.00 71.31 90 LEU A C 1
ATOM 723 O O . LEU A 1 90 ? -10.425 -0.059 -4.574 1.00 71.31 90 LEU A O 1
ATOM 727 N N . ILE A 1 91 ? -9.609 1.896 -3.833 1.00 74.88 91 ILE A N 1
ATOM 728 C CA . ILE A 1 91 ? -10.249 1.823 -2.515 1.00 74.88 91 ILE A CA 1
ATOM 729 C C . ILE A 1 91 ? -11.779 1.872 -2.672 1.00 74.88 91 ILE A C 1
ATOM 731 O O . ILE A 1 91 ? -12.484 1.068 -2.055 1.00 74.88 91 ILE A O 1
ATOM 735 N N . LYS A 1 92 ? -12.293 2.764 -3.528 1.00 78.31 92 LYS A N 1
ATOM 736 C CA . LYS A 1 92 ? -13.730 2.873 -3.832 1.00 78.31 92 LYS A CA 1
ATOM 737 C C . LYS A 1 92 ? -14.268 1.605 -4.492 1.00 78.31 92 LYS A C 1
ATOM 739 O O . LYS A 1 92 ? -15.272 1.073 -4.022 1.00 78.31 92 LYS A O 1
ATOM 744 N N . ASP A 1 93 ? -13.580 1.080 -5.502 1.00 72.06 93 ASP A N 1
ATOM 745 C CA . ASP A 1 93 ? -13.971 -0.141 -6.218 1.00 72.06 93 ASP A CA 1
ATOM 746 C C . ASP A 1 93 ? -13.980 -1.374 -5.299 1.00 72.06 93 ASP A C 1
ATOM 748 O O . ASP A 1 93 ? -14.821 -2.263 -5.435 1.00 72.06 93 ASP A O 1
ATOM 752 N N . ALA A 1 94 ? -13.110 -1.401 -4.283 1.00 70.69 94 ALA A N 1
ATOM 753 C CA . ALA A 1 94 ? -13.110 -2.422 -3.233 1.00 70.69 94 ALA A CA 1
ATOM 754 C C . ALA A 1 94 ? -14.261 -2.274 -2.205 1.00 70.69 94 ALA A C 1
ATOM 756 O O . ALA A 1 94 ? -14.364 -3.074 -1.257 1.00 70.69 94 ALA A O 1
ATOM 757 N N . GLY A 1 95 ? -15.132 -1.275 -2.380 1.00 80.56 95 GLY A N 1
ATOM 758 C CA . GLY A 1 95 ? -16.336 -1.030 -1.589 1.00 80.56 95 GLY A CA 1
ATOM 759 C C . GLY A 1 95 ? -16.101 -0.252 -0.295 1.00 80.56 95 GLY A C 1
ATOM 760 O O . GLY A 1 95 ? -16.872 -0.426 0.647 1.00 80.56 95 GLY A O 1
ATOM 761 N N . TYR A 1 96 ? -15.026 0.537 -0.199 1.00 90.25 96 TYR A N 1
ATOM 762 C CA . TYR A 1 96 ? -14.791 1.419 0.948 1.00 90.25 96 TYR A CA 1
ATOM 763 C C . TYR A 1 96 ? -15.470 2.775 0.745 1.00 90.25 96 TYR A C 1
ATOM 765 O O . TYR A 1 96 ? -15.337 3.408 -0.301 1.00 90.25 96 TYR A O 1
ATOM 773 N N . GLU A 1 97 ? -16.135 3.263 1.788 1.00 95.19 97 GLU A N 1
ATOM 774 C CA . GLU A 1 97 ? -16.798 4.564 1.775 1.00 95.19 97 GLU A CA 1
ATOM 775 C C . GLU A 1 97 ? -15.934 5.654 2.412 1.00 95.19 97 GLU A C 1
ATOM 777 O O . 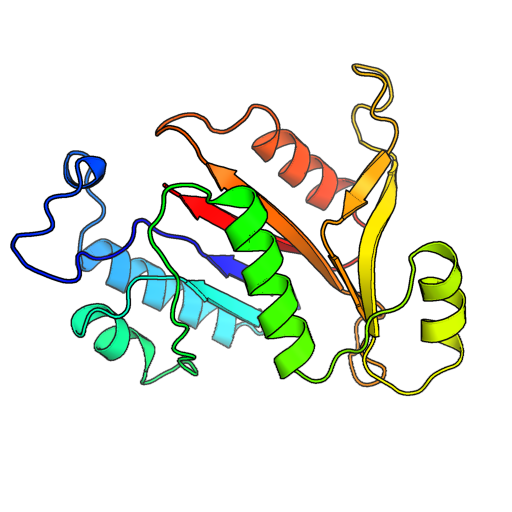GLU A 1 97 ? -15.285 5.449 3.443 1.00 95.19 97 GLU A O 1
ATOM 782 N N . PHE A 1 98 ? -15.940 6.841 1.809 1.00 96.56 98 PHE A N 1
ATOM 783 C CA . PHE A 1 98 ? -15.179 7.973 2.321 1.00 96.56 98 PHE A CA 1
ATOM 784 C C . PHE A 1 98 ? -15.825 8.567 3.575 1.00 96.56 98 PHE A C 1
ATOM 786 O O . PHE A 1 98 ? -17.010 8.905 3.586 1.00 96.56 98 PHE A O 1
ATOM 793 N N . VAL A 1 99 ? -15.014 8.799 4.606 1.00 96.75 99 VAL A N 1
ATOM 794 C CA . VAL A 1 99 ? -15.391 9.560 5.798 1.00 96.75 99 VAL A CA 1
ATOM 795 C C . VAL A 1 99 ? -14.328 10.612 6.078 1.00 96.75 99 VAL A C 1
ATOM 797 O O . VAL A 1 99 ? -13.130 10.356 6.008 1.00 96.75 99 VAL A O 1
ATOM 800 N N . THR A 1 100 ? -14.760 11.819 6.441 1.00 96.00 100 THR A N 1
ATOM 801 C CA . THR A 1 100 ? -13.841 12.909 6.779 1.00 96.00 100 THR A CA 1
ATOM 802 C C . THR A 1 100 ? -12.995 12.568 8.006 1.00 96.00 100 THR A C 1
ATOM 804 O O . THR A 1 100 ? -13.504 12.008 8.978 1.00 96.00 100 THR A O 1
ATOM 807 N N . LYS A 1 101 ? -11.732 13.015 8.031 1.00 93.19 101 LYS A N 1
ATOM 808 C CA . LYS A 1 101 ? -10.787 12.767 9.139 1.00 93.19 101 LYS A CA 1
ATOM 809 C C . LYS A 1 101 ? -11.356 13.026 10.540 1.00 93.19 101 LYS A C 1
ATOM 811 O O . LYS A 1 101 ? -11.149 12.229 11.444 1.00 93.19 101 LYS A O 1
ATOM 816 N N . SER A 1 102 ? -12.149 14.087 10.707 1.00 92.56 102 SER A N 1
ATOM 817 C CA . SER A 1 102 ? -12.792 14.444 11.982 1.00 92.56 102 SER A CA 1
ATOM 818 C C . SER A 1 102 ? -13.829 13.429 12.473 1.00 92.56 102 SER A C 1
ATOM 820 O O . SER A 1 102 ? -14.087 13.346 13.669 1.00 92.56 102 SER A O 1
ATOM 822 N N . LYS A 1 103 ? -14.436 12.665 11.561 1.00 95.44 103 LYS A N 1
ATOM 823 C CA . LYS A 1 103 ? -15.488 11.684 11.852 1.00 95.44 103 LYS A CA 1
ATOM 824 C C . LYS A 1 103 ? -14.990 10.245 11.757 1.00 95.44 103 LYS A C 1
ATOM 826 O O . LYS A 1 103 ? -15.680 9.351 12.233 1.00 95.44 103 LYS A O 1
ATOM 831 N N . PHE A 1 104 ? -13.814 10.014 11.174 1.00 94.94 104 PHE A N 1
ATOM 832 C CA . PHE A 1 104 ? -13.331 8.680 10.819 1.00 94.94 104 PHE A CA 1
ATOM 833 C C . PHE A 1 104 ? -13.255 7.721 12.014 1.00 94.94 104 PHE A C 1
ATOM 835 O O . PHE A 1 104 ? -13.763 6.604 11.943 1.00 94.94 104 PHE A O 1
ATOM 842 N N . ILE A 1 105 ? -12.696 8.163 13.144 1.00 93.06 105 ILE A N 1
ATOM 843 C CA . ILE A 1 105 ? -12.591 7.328 14.354 1.00 93.06 105 ILE A CA 1
ATOM 844 C C . ILE A 1 105 ? -13.970 7.011 14.942 1.00 93.06 105 ILE A C 1
ATOM 846 O O . ILE A 1 105 ? -14.222 5.891 15.375 1.00 93.06 105 ILE A O 1
ATOM 850 N N . VAL A 1 106 ? -14.890 7.975 14.947 1.00 94.94 106 VAL A N 1
ATOM 851 C CA . VAL A 1 106 ? -16.252 7.741 15.446 1.00 94.94 106 VAL A CA 1
ATOM 852 C C . VAL A 1 106 ? -16.990 6.767 14.526 1.00 94.94 106 VAL A C 1
ATOM 854 O O . VAL A 1 106 ? -17.566 5.794 15.002 1.00 94.94 106 VAL A O 1
ATOM 857 N N . ALA A 1 107 ? -16.917 6.983 13.212 1.00 93.75 107 ALA A N 1
ATOM 858 C CA . ALA A 1 107 ? -17.564 6.141 12.214 1.00 93.75 107 ALA A CA 1
ATOM 859 C C . ALA A 1 107 ? -17.019 4.705 12.221 1.00 93.75 107 ALA A C 1
ATOM 861 O O . ALA A 1 107 ? -17.804 3.766 12.229 1.00 93.75 107 ALA A O 1
ATOM 862 N N . SER A 1 108 ? -15.700 4.517 12.293 1.00 92.81 108 SER A N 1
ATOM 863 C CA . SER A 1 108 ? -15.081 3.179 12.330 1.00 92.81 108 SER A CA 1
ATOM 864 C C . SER A 1 108 ? -15.399 2.382 13.595 1.00 92.81 108 SER A C 1
ATOM 866 O O . SER A 1 108 ? -15.440 1.159 13.544 1.00 92.81 108 SER A O 1
ATOM 868 N N . ASN A 1 109 ? -15.676 3.036 14.726 1.00 92.44 109 ASN A N 1
ATOM 869 C CA . ASN A 1 109 ? -16.129 2.330 15.929 1.00 92.44 109 ASN A CA 1
ATOM 870 C C . ASN A 1 109 ? -17.650 2.067 15.939 1.00 92.44 109 ASN A C 1
ATOM 872 O O . ASN A 1 109 ? -18.101 1.214 16.699 1.00 92.44 109 ASN A O 1
ATOM 876 N N . ALA A 1 110 ? -18.439 2.801 15.147 1.00 92.25 110 ALA A N 1
ATOM 877 C CA . ALA A 1 110 ? -19.904 2.736 15.171 1.00 92.25 110 ALA A CA 1
ATOM 878 C C . ALA A 1 110 ? -20.516 1.960 13.993 1.00 92.25 110 ALA A C 1
ATOM 880 O O . ALA A 1 110 ? -21.610 1.412 14.119 1.00 92.25 110 ALA A O 1
ATOM 881 N N . LEU A 1 111 ? -19.843 1.930 12.842 1.00 89.69 111 LEU A N 1
ATOM 882 C CA . LEU A 1 111 ? -20.361 1.363 11.602 1.00 89.69 111 LEU A CA 1
ATOM 883 C C . LEU A 1 111 ? -19.712 0.010 11.302 1.00 89.69 111 LEU A C 1
ATOM 885 O O . LEU A 1 111 ? -18.512 -0.181 11.470 1.00 89.69 111 LEU A O 1
ATOM 889 N N . SER A 1 112 ? -20.507 -0.922 10.780 1.00 90.25 112 SER A N 1
ATOM 890 C CA . SER A 1 112 ? -20.043 -2.242 10.324 1.00 90.25 112 SER A CA 1
ATOM 891 C C . SER A 1 112 ? -19.771 -2.268 8.816 1.00 90.25 112 SER A C 1
ATOM 893 O O . SER A 1 112 ? -20.083 -3.247 8.140 1.00 90.25 112 SER A O 1
ATOM 895 N N . GLN A 1 113 ? -19.194 -1.192 8.279 1.00 91.25 113 GLN A N 1
ATOM 896 C CA . GLN A 1 113 ? -18.887 -1.055 6.854 1.00 91.25 113 GLN A CA 1
ATOM 897 C C . GLN A 1 113 ? -17.419 -0.689 6.628 1.00 91.25 113 GLN A C 1
ATOM 899 O O . GLN A 1 113 ? -16.731 -0.239 7.544 1.00 91.25 113 GLN A O 1
ATOM 904 N N . LYS A 1 114 ? -16.938 -0.899 5.403 1.00 91.50 114 LYS A N 1
ATOM 905 C CA . LYS A 1 114 ? -15.580 -0.537 4.995 1.00 91.50 114 LYS A CA 1
ATOM 906 C C . LYS A 1 114 ? -15.475 0.981 4.845 1.00 91.50 114 LYS A C 1
ATOM 908 O O . LYS A 1 114 ? -16.288 1.575 4.142 1.00 91.50 114 LYS A O 1
ATOM 913 N N . LEU A 1 115 ? -14.490 1.607 5.482 1.00 96.00 115 LEU A N 1
ATOM 914 C CA . LEU A 1 115 ? -14.326 3.064 5.499 1.00 96.00 115 LEU A CA 1
ATOM 915 C C . LEU A 1 115 ? -12.903 3.469 5.131 1.00 96.00 115 LEU A C 1
ATOM 917 O O . LEU A 1 115 ? -11.954 2.783 5.503 1.00 96.00 115 LEU A O 1
ATOM 921 N N . TYR A 1 116 ? -12.738 4.627 4.501 1.00 95.25 116 TYR A N 1
ATOM 922 C CA . TYR A 1 116 ? -11.430 5.260 4.358 1.00 95.25 116 TYR A CA 1
ATOM 923 C C . TYR A 1 116 ? -11.477 6.770 4.612 1.00 95.25 116 TYR A C 1
ATOM 925 O O . TYR A 1 116 ? -12.508 7.421 4.448 1.00 95.25 116 TYR A O 1
ATOM 933 N N . THR A 1 117 ? -10.343 7.335 5.014 1.00 96.00 117 THR A N 1
ATOM 934 C CA . THR A 1 117 ? -10.100 8.784 5.083 1.00 96.00 117 THR A CA 1
ATOM 935 C C . THR A 1 117 ? -8.766 9.100 4.420 1.00 96.00 117 THR A C 1
ATOM 937 O O . THR A 1 117 ? -7.950 8.208 4.197 1.00 96.00 117 THR A O 1
ATOM 940 N N . LYS A 1 118 ? -8.535 10.382 4.135 1.00 93.31 118 LYS A N 1
ATOM 941 C CA . LYS A 1 118 ? -7.295 10.898 3.547 1.00 93.31 118 LYS A CA 1
ATOM 942 C C . LYS A 1 118 ? -6.552 11.813 4.515 1.00 93.31 118 LYS A C 1
ATOM 944 O O . LYS A 1 118 ? -7.204 12.424 5.370 1.00 93.31 118 LYS A O 1
ATOM 949 N N . GLN A 1 119 ? -5.236 11.946 4.337 1.00 88.81 119 GLN A N 1
ATOM 950 C CA . GLN A 1 119 ? -4.379 12.917 5.042 1.00 88.81 119 GLN A CA 1
ATOM 951 C C . GLN A 1 119 ? -4.620 12.894 6.566 1.00 88.81 119 GLN A C 1
ATOM 953 O O . GLN A 1 119 ? -4.956 13.906 7.197 1.00 88.81 119 GLN A O 1
ATOM 958 N N . PHE A 1 120 ? -4.566 11.689 7.144 1.00 87.88 120 PHE A N 1
ATOM 959 C CA . PHE A 1 120 ? -4.916 11.430 8.541 1.00 87.88 120 PHE A CA 1
ATOM 960 C C . PHE A 1 120 ? -3.667 11.421 9.420 1.00 87.88 120 PHE A C 1
ATOM 962 O O . PHE A 1 120 ? -2.710 10.708 9.143 1.00 87.88 120 PHE A O 1
ATOM 969 N N . GLN A 1 121 ? -3.683 12.195 10.501 1.00 87.75 121 GLN A N 1
ATOM 970 C CA . GLN A 1 121 ? -2.574 12.256 11.448 1.00 87.75 121 GLN A CA 1
ATOM 971 C C . GLN A 1 121 ? -2.497 10.973 12.281 1.00 87.75 121 GLN A C 1
ATOM 973 O O . GLN A 1 121 ? -3.463 10.615 12.952 1.00 87.75 121 GLN A O 1
ATOM 978 N N . ILE A 1 122 ? -1.345 10.304 12.259 1.00 84.00 122 ILE A N 1
ATOM 979 C CA . ILE A 1 122 ? -1.198 8.952 12.816 1.00 84.00 122 ILE A CA 1
ATOM 980 C C . ILE A 1 122 ? -0.386 8.943 14.105 1.00 84.00 122 ILE A C 1
ATOM 982 O O . ILE A 1 122 ? -0.797 8.333 15.091 1.00 84.00 122 ILE A O 1
ATOM 986 N N . CYS A 1 123 ? 0.762 9.610 14.105 1.00 79.94 123 CYS A N 1
ATOM 987 C CA . CYS A 1 123 ? 1.673 9.635 15.241 1.00 79.94 123 CYS A CA 1
ATOM 988 C C . CYS A 1 123 ? 2.600 10.845 15.163 1.00 79.94 123 CYS A C 1
ATOM 990 O O . CYS A 1 123 ? 2.630 11.561 14.160 1.00 79.94 123 CYS A O 1
ATOM 992 N N . GLU A 1 124 ? 3.374 11.060 16.221 1.00 81.31 124 GLU A N 1
ATOM 993 C CA . GLU A 1 124 ? 4.497 11.989 16.178 1.00 81.31 124 GLU A CA 1
ATOM 994 C C . GLU A 1 124 ? 5.625 11.441 15.299 1.00 81.31 124 GLU A C 1
ATOM 996 O O . GLU A 1 124 ? 5.906 10.238 15.304 1.00 81.31 124 GLU A O 1
ATOM 1001 N N . SER A 1 125 ? 6.271 12.338 14.558 1.00 72.31 125 SER A N 1
ATOM 1002 C CA . SER A 1 125 ? 7.467 12.026 13.774 1.00 72.31 125 SER A CA 1
ATOM 1003 C C . SER A 1 125 ? 8.667 11.782 14.694 1.00 72.31 125 SER A C 1
ATOM 1005 O O . SER A 1 125 ? 8.824 12.455 15.715 1.00 72.31 125 SER A O 1
ATOM 1007 N N . ILE A 1 126 ? 9.571 10.873 14.317 1.00 66.44 126 ILE A N 1
ATOM 1008 C CA . ILE A 1 126 ? 10.863 10.676 15.005 1.00 66.44 126 ILE A CA 1
ATOM 1009 C C . ILE A 1 126 ? 11.786 11.906 14.939 1.00 66.44 126 ILE A C 1
ATOM 1011 O O . ILE A 1 126 ? 12.764 11.965 15.680 1.00 66.44 126 ILE A O 1
ATOM 1015 N N . TYR A 1 127 ? 11.472 12.884 14.085 1.00 63.06 127 TYR A N 1
ATOM 1016 C CA . TYR A 1 127 ? 12.233 14.123 13.905 1.00 63.06 127 TYR A CA 1
ATOM 1017 C C . TYR A 1 127 ? 11.445 15.365 14.320 1.00 63.06 127 TYR A C 1
ATOM 1019 O O . TYR A 1 127 ? 11.736 16.459 13.843 1.00 63.06 127 TYR A O 1
ATOM 1027 N N . SER A 1 128 ? 10.467 15.222 15.223 1.00 57.66 128 SER A N 1
ATOM 1028 C CA . SER A 1 128 ? 9.605 16.315 15.701 1.00 57.66 128 SER A CA 1
ATOM 1029 C C . SER A 1 128 ? 10.359 17.545 16.241 1.00 57.66 128 SER A C 1
ATOM 1031 O O . SER A 1 128 ? 9.745 18.591 16.438 1.00 57.66 128 SER A O 1
ATOM 1033 N N . THR A 1 129 ? 11.675 17.449 16.451 1.00 52.59 129 THR A N 1
ATOM 1034 C CA . THR A 1 129 ? 12.568 18.525 16.892 1.00 52.59 129 THR A CA 1
ATOM 1035 C C . THR A 1 129 ? 13.351 19.228 15.771 1.00 52.59 129 THR A C 1
ATOM 1037 O O . THR A 1 129 ? 13.958 20.257 16.053 1.00 52.59 129 THR A O 1
ATOM 1040 N N . LEU A 1 130 ? 13.368 18.715 14.529 1.00 53.25 130 LEU A N 1
ATOM 1041 C CA . LEU A 1 130 ? 14.277 19.186 13.466 1.00 53.25 130 LEU A CA 1
ATOM 1042 C C . LEU A 1 130 ? 13.624 20.042 12.363 1.00 53.25 130 LEU A C 1
ATOM 1044 O O . LEU A 1 130 ? 14.328 20.873 11.795 1.00 53.25 130 LEU A O 1
ATOM 1048 N N . ASP A 1 131 ? 12.328 19.895 12.050 1.00 48.28 131 ASP A N 1
ATOM 1049 C CA . ASP A 1 131 ? 11.721 20.605 10.899 1.00 48.28 131 ASP A CA 1
ATOM 1050 C C . ASP A 1 131 ? 10.283 21.140 11.096 1.00 48.28 131 ASP A C 1
ATOM 1052 O O . ASP A 1 131 ? 9.611 21.481 10.123 1.00 48.28 131 ASP A O 1
ATOM 1056 N N . ASN A 1 132 ? 9.790 21.250 12.337 1.00 51.91 132 ASN A N 1
ATOM 1057 C CA . ASN A 1 132 ? 8.391 21.591 12.665 1.00 51.91 132 ASN A CA 1
ATOM 1058 C C . ASN A 1 132 ? 7.327 20.628 12.074 1.00 51.91 132 ASN A C 1
ATOM 1060 O O . ASN A 1 132 ? 6.129 20.858 12.263 1.00 51.91 132 ASN A O 1
ATOM 1064 N N . SER A 1 133 ? 7.706 19.520 11.416 1.00 54.62 133 SER A N 1
ATOM 1065 C CA . SER A 1 133 ? 6.788 18.434 11.051 1.00 54.62 133 SER A CA 1
ATOM 1066 C C . SER A 1 133 ? 6.600 17.498 12.249 1.00 54.62 133 SER A C 1
ATOM 1068 O O . SER A 1 133 ? 7.149 16.404 12.373 1.00 54.62 133 SER A O 1
ATOM 1070 N N . HIS A 1 134 ? 5.807 17.960 13.214 1.00 67.19 134 HIS A N 1
ATOM 1071 C CA . HIS A 1 134 ? 5.611 17.222 14.462 1.00 67.19 134 HIS A CA 1
ATOM 1072 C C . HIS A 1 134 ? 4.914 15.873 14.267 1.00 67.19 134 HIS A C 1
ATOM 1074 O O . HIS A 1 134 ? 5.062 14.993 15.112 1.00 67.19 134 HIS A O 1
ATOM 1080 N N . TYR A 1 135 ? 4.195 15.679 13.157 1.00 71.62 135 TYR A N 1
ATOM 1081 C CA . TYR A 1 135 ? 3.326 14.526 12.976 1.00 71.62 135 TYR A CA 1
ATOM 1082 C C . TYR A 1 135 ? 3.453 13.870 11.606 1.00 71.62 135 TYR A C 1
ATOM 1084 O O . TYR A 1 135 ? 3.517 14.541 10.577 1.00 71.62 135 TYR A O 1
ATOM 1092 N N . CYS A 1 136 ? 3.395 12.542 11.604 1.00 74.00 136 CYS A N 1
ATOM 1093 C CA . CYS A 1 136 ? 3.230 11.740 10.404 1.00 74.00 136 CYS A CA 1
ATOM 1094 C C . CYS A 1 136 ? 1.760 11.758 9.969 1.00 74.00 136 CYS A C 1
ATOM 1096 O O . CYS A 1 136 ? 0.863 11.462 10.769 1.00 74.00 136 CYS A O 1
ATOM 1098 N N . GLN A 1 137 ? 1.522 12.102 8.703 1.00 82.12 137 GLN A N 1
ATOM 1099 C CA . GLN A 1 137 ? 0.206 12.060 8.074 1.00 82.12 137 GLN A CA 1
ATOM 1100 C C . GLN A 1 137 ? 0.182 10.962 7.024 1.00 82.12 137 GLN A C 1
ATOM 1102 O O . GLN A 1 137 ? 1.038 10.944 6.149 1.00 82.12 137 GLN A O 1
ATOM 1107 N N . ALA A 1 138 ? -0.822 10.098 7.121 1.00 81.62 138 ALA A N 1
ATOM 1108 C CA . ALA A 1 138 ? -1.088 9.080 6.129 1.00 81.62 138 ALA A CA 1
ATOM 1109 C C . ALA A 1 138 ? -1.891 9.625 4.965 1.00 81.62 138 ALA A C 1
ATOM 1111 O O . ALA A 1 138 ? -2.942 10.240 5.183 1.00 81.62 138 ALA A O 1
ATOM 1112 N N . ASP A 1 139 ? -1.462 9.301 3.748 1.00 83.56 139 ASP A N 1
ATOM 1113 C CA . ASP A 1 139 ? -2.196 9.658 2.536 1.00 83.56 139 ASP A CA 1
ATOM 1114 C C . ASP A 1 139 ? -3.594 9.028 2.545 1.00 83.56 139 ASP A C 1
ATOM 1116 O O . ASP A 1 139 ? -4.580 9.735 2.314 1.00 83.56 139 ASP A O 1
ATOM 1120 N N . PHE A 1 140 ? -3.702 7.758 2.957 1.00 87.69 140 PHE A N 1
ATOM 1121 C CA . PHE A 1 140 ? -4.969 7.104 3.286 1.00 87.69 140 PHE A CA 1
ATOM 1122 C C . PHE A 1 140 ? -4.891 6.283 4.576 1.00 87.69 140 PHE A C 1
ATOM 1124 O O . PHE A 1 140 ? -3.891 5.634 4.878 1.00 87.69 140 PHE A O 1
ATOM 1131 N N . LEU A 1 141 ? -5.999 6.248 5.311 1.00 92.31 141 LEU A N 1
ATOM 1132 C CA . LEU A 1 141 ? -6.228 5.315 6.412 1.00 92.31 141 LEU A CA 1
ATOM 1133 C C . LEU A 1 141 ? -7.517 4.552 6.115 1.00 92.31 141 LEU A C 1
ATOM 1135 O O . LEU A 1 141 ? -8.561 5.178 5.919 1.00 92.31 141 LEU A O 1
ATOM 1139 N N . ILE A 1 142 ? -7.445 3.222 6.076 1.00 89.88 142 ILE A N 1
ATOM 1140 C CA . ILE A 1 142 ? -8.587 2.351 5.781 1.00 89.88 142 ILE A CA 1
ATOM 1141 C C . ILE A 1 142 ? -8.985 1.525 7.008 1.00 89.88 142 ILE A C 1
ATOM 1143 O O . ILE A 1 142 ? -8.150 1.151 7.835 1.00 89.88 142 ILE A O 1
ATOM 1147 N N . PHE A 1 143 ? -10.278 1.242 7.112 1.00 91.19 143 PHE A N 1
ATOM 1148 C CA . PHE A 1 143 ? -10.909 0.426 8.142 1.00 91.19 143 PHE A CA 1
ATOM 1149 C C . PHE A 1 143 ? -11.806 -0.614 7.475 1.00 91.19 143 PHE A C 1
ATOM 1151 O O . PHE A 1 143 ? -12.648 -0.275 6.641 1.00 91.19 143 PHE A O 1
ATOM 1158 N N . ASN A 1 144 ? -11.668 -1.870 7.882 1.00 88.25 144 ASN A N 1
ATOM 1159 C CA . ASN A 1 144 ? -12.552 -2.948 7.472 1.00 88.25 144 ASN A CA 1
ATOM 1160 C C . ASN A 1 144 ? -12.973 -3.732 8.722 1.00 88.25 144 ASN A C 1
ATOM 1162 O O . ASN 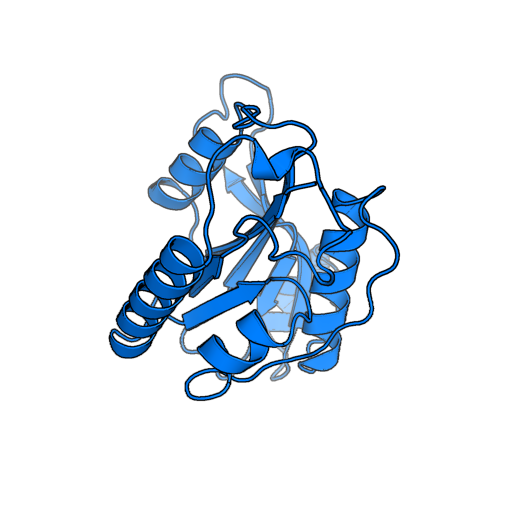A 1 144 ? -12.117 -4.306 9.393 1.00 88.25 144 ASN A O 1
ATOM 1166 N N . PRO A 1 145 ? -14.277 -3.813 9.030 1.00 85.56 145 PRO A N 1
ATOM 1167 C CA . PRO A 1 145 ? -14.769 -4.425 10.266 1.00 85.56 145 PRO A CA 1
ATOM 1168 C C . PRO A 1 145 ? -14.492 -5.932 10.355 1.00 85.56 145 PRO A C 1
ATOM 1170 O O . PRO A 1 145 ? -14.619 -6.514 11.430 1.00 85.56 145 PRO A O 1
ATOM 1173 N N . LYS A 1 146 ? -14.159 -6.581 9.232 1.00 80.69 146 LYS A N 1
ATOM 1174 C CA . LYS A 1 146 ? -13.838 -8.014 9.173 1.00 80.69 146 LYS A CA 1
ATOM 1175 C C . LYS A 1 146 ? -12.342 -8.303 9.296 1.00 80.69 146 LYS A C 1
ATOM 1177 O O . LYS A 1 146 ? -11.978 -9.465 9.477 1.00 80.69 146 LYS A O 1
ATOM 1182 N N . ASP A 1 147 ? -11.488 -7.290 9.169 1.00 75.38 147 ASP A N 1
ATOM 1183 C CA . ASP A 1 147 ? -10.046 -7.492 9.220 1.00 75.38 147 ASP A CA 1
ATOM 1184 C C . ASP A 1 147 ? -9.576 -7.655 10.667 1.00 75.38 147 ASP A C 1
ATOM 1186 O O . ASP A 1 147 ? -10.086 -7.035 11.598 1.00 75.38 147 ASP A O 1
ATOM 1190 N N . LYS A 1 148 ? -8.570 -8.516 10.863 1.00 70.50 148 LYS A N 1
ATOM 1191 C CA . LYS A 1 148 ? -7.929 -8.697 12.178 1.00 70.50 148 LYS A CA 1
ATOM 1192 C C . LYS A 1 148 ? -7.195 -7.437 12.637 1.00 70.50 148 LYS A C 1
ATOM 1194 O O . LYS A 1 148 ? -6.982 -7.253 13.830 1.00 70.50 148 LYS A O 1
ATOM 1199 N N . GLU A 1 149 ? -6.780 -6.608 11.684 1.00 74.31 149 GLU A N 1
ATOM 1200 C CA . GLU A 1 149 ? -6.138 -5.326 11.943 1.00 74.31 149 GLU A CA 1
ATOM 1201 C C . GLU A 1 149 ? -7.191 -4.234 12.004 1.00 74.31 149 GLU A C 1
ATOM 1203 O O . GLU A 1 149 ? -8.016 -4.120 11.100 1.00 74.31 149 GLU A O 1
ATOM 1208 N N . LYS A 1 150 ? -7.132 -3.403 13.048 1.00 80.81 150 LYS A N 1
ATOM 1209 C CA . LYS A 1 150 ? -8.110 -2.329 13.224 1.00 80.81 150 LYS A CA 1
ATOM 1210 C C . LYS A 1 150 ? -8.030 -1.304 12.093 1.00 80.81 150 LYS A C 1
ATOM 1212 O O . LYS A 1 150 ? -9.062 -0.890 11.588 1.00 80.81 150 LYS A O 1
ATOM 1217 N N . TYR A 1 151 ? -6.826 -0.911 11.685 1.00 86.38 151 TYR A N 1
ATOM 1218 C CA . TYR A 1 151 ? -6.624 0.018 10.577 1.00 86.38 151 TYR A CA 1
ATOM 1219 C C . TYR A 1 151 ? -5.428 -0.398 9.728 1.00 86.38 151 TYR A C 1
ATOM 1221 O O . TYR A 1 151 ? -4.512 -1.064 10.215 1.00 86.38 151 TYR A O 1
ATOM 1229 N N . ILE A 1 152 ? -5.428 0.033 8.470 1.00 81.94 152 ILE A N 1
ATOM 1230 C CA . ILE A 1 152 ? -4.288 -0.086 7.559 1.00 81.94 152 ILE A CA 1
ATOM 1231 C C . ILE A 1 152 ? -3.977 1.303 7.002 1.00 81.94 152 ILE A C 1
ATOM 1233 O O . ILE A 1 152 ? -4.876 2.058 6.633 1.00 81.94 152 ILE A O 1
ATOM 1237 N N . ILE A 1 153 ? -2.694 1.634 6.963 1.00 82.81 153 ILE A N 1
ATOM 1238 C CA . ILE A 1 153 ? -2.157 2.900 6.471 1.00 82.81 153 ILE A CA 1
ATOM 1239 C C . ILE A 1 153 ? -1.718 2.706 5.022 1.00 82.81 153 ILE A C 1
ATOM 1241 O O . ILE A 1 153 ? -1.100 1.690 4.717 1.00 82.81 153 ILE A O 1
ATOM 1245 N N . ILE A 1 154 ? -2.006 3.662 4.140 1.00 77.12 154 ILE A N 1
ATOM 1246 C CA . ILE A 1 154 ? -1.482 3.692 2.772 1.00 77.12 154 ILE A CA 1
ATOM 1247 C C . ILE A 1 154 ? -0.782 5.031 2.543 1.00 77.12 154 ILE A C 1
ATOM 1249 O O . ILE A 1 154 ? -1.392 6.087 2.678 1.00 77.12 154 ILE A O 1
ATOM 1253 N N . GLU A 1 155 ? 0.488 4.967 2.167 1.00 72.81 155 GLU A N 1
ATOM 1254 C CA . GLU A 1 155 ? 1.336 6.095 1.781 1.00 72.81 155 GLU A CA 1
ATOM 1255 C C . GLU A 1 155 ? 1.539 6.066 0.265 1.00 72.81 155 GLU A C 1
ATOM 1257 O O . GLU A 1 155 ? 1.910 5.031 -0.273 1.00 72.81 155 GLU A O 1
ATOM 1262 N N . CYS A 1 156 ? 1.332 7.176 -0.433 1.00 69.06 156 CYS A N 1
ATOM 1263 C CA . CYS A 1 156 ? 1.635 7.355 -1.850 1.00 69.06 156 CYS A CA 1
ATOM 1264 C C . CYS A 1 156 ? 2.865 8.255 -1.992 1.00 69.06 156 CYS A C 1
ATOM 1266 O O . CYS A 1 156 ? 2.924 9.346 -1.430 1.00 69.06 156 CYS A O 1
ATOM 1268 N N . LYS A 1 157 ? 3.879 7.805 -2.729 1.00 63.84 157 LYS A N 1
ATOM 1269 C CA . LYS A 1 157 ? 5.131 8.534 -2.951 1.00 63.84 157 LYS A CA 1
ATOM 1270 C C . LYS A 1 157 ? 5.473 8.489 -4.438 1.00 63.84 157 LYS A C 1
ATOM 1272 O O . LYS A 1 157 ? 5.510 7.421 -5.037 1.00 63.84 157 LYS A O 1
ATOM 1277 N N . SER A 1 158 ? 5.714 9.642 -5.051 1.00 52.53 158 SER A N 1
ATOM 1278 C CA . SER A 1 158 ? 6.091 9.737 -6.466 1.00 52.53 158 SER A CA 1
ATOM 1279 C C . SER A 1 158 ? 7.529 10.209 -6.616 1.00 52.53 158 SER A C 1
ATOM 1281 O O . SER A 1 158 ? 7.917 11.177 -5.969 1.00 52.53 158 SER A O 1
ATOM 1283 N N . GLN A 1 159 ? 8.287 9.581 -7.510 1.00 51.97 159 GLN A N 1
ATOM 1284 C CA . GLN A 1 159 ? 9.665 9.939 -7.823 1.00 51.97 159 GLN A CA 1
ATOM 1285 C C . GLN A 1 159 ? 9.729 10.786 -9.100 1.00 51.97 159 GLN A C 1
ATOM 1287 O O . GLN A 1 159 ? 9.148 10.423 -10.120 1.00 51.97 159 GLN A O 1
ATOM 1292 N N . THR A 1 160 ? 10.479 11.889 -9.062 1.00 44.41 160 THR A N 1
ATOM 1293 C CA . THR A 1 160 ? 10.678 12.784 -10.217 1.00 44.41 160 THR A CA 1
ATOM 1294 C C . THR A 1 160 ? 12.081 12.697 -10.833 1.00 44.41 160 THR A C 1
ATOM 1296 O O . THR A 1 160 ? 12.291 13.250 -11.912 1.00 44.41 160 THR A O 1
ATOM 1299 N N . SER A 1 161 ? 13.043 11.983 -10.220 1.00 38.00 161 SER A N 1
ATOM 1300 C CA . SER A 1 161 ? 14.355 11.718 -10.841 1.00 38.00 161 SER A CA 1
ATOM 1301 C C . SER A 1 161 ? 15.061 10.433 -10.345 1.00 38.00 161 SER A C 1
ATOM 1303 O O . SER A 1 161 ? 14.955 10.084 -9.166 1.00 38.00 161 SER A O 1
ATOM 1305 N N . PRO A 1 162 ? 15.821 9.715 -11.202 1.00 35.62 162 PRO A N 1
ATOM 1306 C CA . PRO A 1 162 ? 16.640 8.576 -10.779 1.00 35.62 162 PRO A CA 1
ATOM 1307 C C . PRO A 1 162 ? 17.717 9.027 -9.787 1.00 35.62 162 PRO A C 1
ATOM 1309 O O . PRO A 1 162 ? 18.481 9.944 -10.075 1.00 35.62 162 PRO A O 1
ATOM 1312 N N . GLY A 1 163 ? 17.799 8.373 -8.628 1.00 38.53 163 GLY A N 1
ATOM 1313 C CA . GLY A 1 163 ? 18.748 8.739 -7.571 1.00 38.53 163 GLY A CA 1
ATOM 1314 C C . GLY A 1 163 ? 18.218 9.755 -6.555 1.00 38.53 163 GLY A C 1
ATOM 1315 O O . GLY A 1 163 ? 18.835 9.892 -5.503 1.00 38.53 163 GLY A O 1
ATOM 1316 N N . SER A 1 164 ? 17.044 10.368 -6.773 1.00 41.16 164 SER A N 1
ATOM 1317 C CA . SER A 1 164 ? 16.287 10.992 -5.682 1.00 41.16 164 SER A CA 1
ATOM 1318 C C . SER A 1 164 ? 15.600 9.902 -4.861 1.00 41.16 164 SER A C 1
ATOM 1320 O O . SER A 1 164 ? 14.377 9.756 -4.858 1.00 41.16 164 SER A O 1
ATOM 1322 N N . VAL A 1 165 ? 16.391 9.115 -4.130 1.00 40.66 165 VAL A N 1
ATOM 1323 C CA . VAL A 1 165 ? 15.921 8.713 -2.806 1.00 40.66 165 VAL A CA 1
ATOM 1324 C C . VAL A 1 165 ? 15.679 10.047 -2.118 1.00 40.66 165 VAL A C 1
ATOM 1326 O O . VAL A 1 165 ? 16.630 10.663 -1.643 1.00 40.66 165 VAL A O 1
ATOM 1329 N N . ASP A 1 166 ? 14.451 10.569 -2.216 1.00 45.81 166 ASP A N 1
ATOM 1330 C CA . ASP A 1 166 ? 14.052 11.756 -1.479 1.00 45.81 166 ASP A CA 1
ATOM 1331 C C . ASP A 1 166 ? 14.571 11.528 -0.073 1.00 45.81 166 ASP A C 1
ATOM 1333 O O . ASP A 1 166 ? 14.373 10.448 0.493 1.00 45.81 166 ASP A O 1
ATOM 1337 N N . GLU A 1 167 ? 15.247 12.516 0.494 1.00 43.91 167 GLU A N 1
ATOM 1338 C CA . GLU A 1 167 ? 15.790 12.448 1.849 1.00 43.91 167 GLU A CA 1
ATOM 1339 C C . GLU A 1 167 ? 14.721 11.947 2.849 1.00 43.91 167 GLU A C 1
ATOM 1341 O O . GLU A 1 167 ? 15.043 11.336 3.857 1.00 43.91 167 GLU A O 1
ATOM 1346 N N . LYS A 1 168 ? 13.433 12.078 2.493 1.00 48.97 168 LYS A N 1
ATOM 1347 C CA . LYS A 1 168 ? 12.227 11.590 3.171 1.00 48.97 168 LYS A CA 1
ATOM 1348 C C . LYS A 1 168 ? 11.955 10.081 3.133 1.00 48.97 168 LYS A C 1
ATOM 1350 O O . LYS A 1 168 ? 11.226 9.620 4.002 1.00 48.97 168 LYS A O 1
ATOM 1355 N N . TYR A 1 169 ? 12.477 9.294 2.193 1.00 55.25 169 TYR A N 1
ATOM 1356 C CA . TYR A 1 169 ? 12.175 7.854 2.110 1.00 55.25 169 TYR A CA 1
ATOM 1357 C C . TYR A 1 169 ? 12.831 7.038 3.240 1.00 55.25 169 TYR A C 1
ATOM 1359 O O . TYR A 1 169 ? 12.141 6.236 3.877 1.00 55.25 169 TYR A O 1
ATOM 1367 N N . PRO A 1 170 ? 14.117 7.273 3.582 1.00 59.03 170 PRO A N 1
ATOM 1368 C CA . PRO A 1 170 ? 14.706 6.741 4.808 1.00 59.03 170 PRO A CA 1
ATOM 1369 C C . PRO A 1 170 ? 13.934 7.194 6.051 1.00 59.03 170 PRO A C 1
ATOM 1371 O O . PRO A 1 170 ? 13.643 6.371 6.911 1.00 59.03 170 PRO A O 1
ATOM 1374 N N . TYR A 1 171 ? 13.511 8.461 6.117 1.00 63.81 171 TYR A N 1
ATOM 1375 C CA . TYR A 1 171 ? 12.740 8.982 7.251 1.00 63.81 171 TYR A CA 1
ATOM 1376 C C . TYR A 1 171 ? 11.340 8.372 7.371 1.00 63.81 171 TYR A C 1
ATOM 1378 O O . TYR A 1 171 ? 10.878 8.111 8.480 1.00 63.81 171 TYR A O 1
ATOM 1386 N N . LEU A 1 172 ? 10.662 8.107 6.256 1.00 64.00 172 LEU A N 1
ATOM 1387 C CA . LEU A 1 172 ? 9.390 7.390 6.234 1.00 64.00 172 LEU A CA 1
ATOM 1388 C C . LEU A 1 172 ? 9.585 5.952 6.716 1.00 64.00 172 LEU A C 1
ATOM 1390 O O . LEU A 1 172 ? 8.829 5.488 7.561 1.00 64.00 172 LEU A O 1
ATOM 1394 N N . ASN A 1 173 ? 10.628 5.272 6.238 1.00 62.62 173 ASN A N 1
ATOM 1395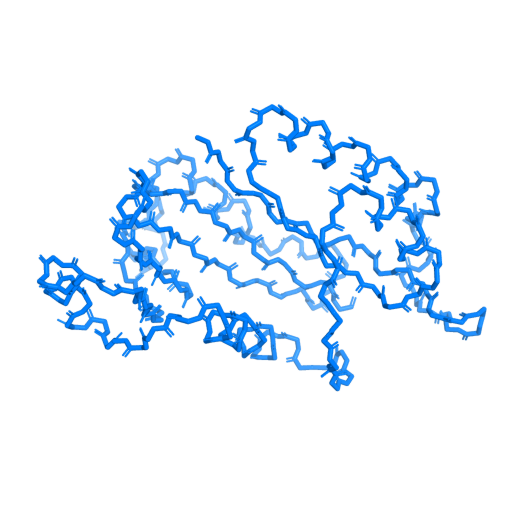 C CA . ASN A 1 173 ? 10.952 3.912 6.660 1.00 62.62 173 ASN A CA 1
ATOM 1396 C C . ASN A 1 173 ? 11.261 3.838 8.164 1.00 62.62 173 ASN A C 1
ATOM 1398 O O . ASN A 1 173 ? 10.761 2.955 8.856 1.00 62.62 173 ASN A O 1
ATOM 1402 N N . GLU A 1 174 ? 12.038 4.784 8.692 1.00 65.62 174 GLU A N 1
ATOM 1403 C CA . GLU A 1 174 ? 12.333 4.854 10.124 1.00 65.62 174 GLU A CA 1
ATOM 1404 C C . GLU A 1 174 ? 11.089 5.219 10.950 1.00 65.62 174 GLU A C 1
ATOM 1406 O O . GLU A 1 174 ? 10.851 4.604 11.986 1.00 65.62 174 GLU A O 1
ATOM 1411 N N . ASN A 1 175 ? 10.225 6.122 10.474 1.00 68.88 175 ASN A N 1
ATOM 1412 C CA . ASN A 1 175 ? 8.938 6.391 11.123 1.00 68.88 175 ASN A CA 1
ATOM 1413 C C . ASN A 1 175 ? 8.020 5.159 11.123 1.00 68.88 175 ASN A C 1
ATOM 1415 O O . ASN A 1 175 ? 7.388 4.870 12.138 1.00 68.88 175 ASN A O 1
ATOM 1419 N N . ILE A 1 176 ? 7.972 4.399 10.028 1.00 66.75 176 ILE A N 1
ATOM 1420 C CA . ILE A 1 176 ? 7.168 3.175 9.941 1.00 66.75 176 ILE A CA 1
ATOM 1421 C C . ILE A 1 176 ? 7.671 2.130 10.937 1.00 66.75 176 ILE A C 1
ATOM 1423 O O . ILE A 1 176 ? 6.873 1.561 11.676 1.00 66.75 176 ILE A O 1
ATOM 1427 N N . LYS A 1 177 ? 8.989 1.913 11.010 1.00 66.44 177 LYS A N 1
ATOM 1428 C CA . LYS A 1 177 ? 9.587 0.958 11.955 1.00 66.44 177 LYS A CA 1
ATOM 1429 C C . LYS A 1 177 ? 9.431 1.385 13.412 1.00 66.44 177 LYS A C 1
ATOM 1431 O O . LYS A 1 177 ? 9.228 0.536 14.273 1.00 66.44 177 LYS A O 1
ATOM 1436 N N . ALA A 1 178 ? 9.594 2.677 13.696 1.00 71.81 178 ALA A N 1
ATOM 1437 C CA . ALA A 1 178 ? 9.741 3.166 15.063 1.00 71.81 178 ALA A CA 1
ATOM 1438 C C . ALA A 1 178 ? 8.450 3.729 15.673 1.00 71.81 178 ALA A C 1
ATOM 1440 O O . ALA A 1 178 ? 8.352 3.797 16.900 1.00 71.81 178 ALA A O 1
ATOM 1441 N N . LYS A 1 179 ? 7.493 4.197 14.859 1.00 76.44 179 LYS A N 1
ATOM 1442 C CA . LYS A 1 179 ? 6.361 5.017 15.331 1.00 76.44 179 LYS A CA 1
ATOM 1443 C C . LYS A 1 179 ? 4.994 4.626 14.783 1.00 76.44 179 LYS A C 1
ATOM 1445 O O . LYS A 1 179 ? 4.012 4.878 15.481 1.00 76.44 179 LYS A O 1
ATOM 1450 N N . TYR A 1 180 ? 4.887 4.049 13.583 1.00 75.94 180 TYR A N 1
ATOM 1451 C CA . TYR A 1 180 ? 3.566 3.780 13.006 1.00 75.94 180 TYR A CA 1
ATOM 1452 C C . TYR A 1 180 ? 2.840 2.687 13.814 1.00 75.94 180 TYR A C 1
ATOM 1454 O O . TYR A 1 180 ? 3.369 1.590 13.985 1.00 75.94 180 TYR A O 1
ATOM 1462 N N . PRO A 1 181 ? 1.621 2.960 14.315 1.00 78.44 181 PRO A N 1
ATOM 1463 C CA . PRO A 1 181 ? 0.894 2.056 15.203 1.00 78.44 181 PRO A CA 1
ATOM 1464 C C . PRO A 1 181 ? 0.131 0.957 14.452 1.00 78.44 181 PRO A C 1
ATOM 1466 O O . PRO A 1 181 ? -0.409 0.048 15.080 1.00 78.44 181 PRO A O 1
ATOM 1469 N N . TYR A 1 182 ? 0.047 1.054 13.123 1.00 78.81 182 TYR A N 1
ATOM 1470 C CA . TYR A 1 182 ? -0.735 0.158 12.280 1.00 78.81 182 TYR A CA 1
ATOM 1471 C C . TYR A 1 182 ? 0.089 -0.328 11.092 1.00 78.81 182 TYR A C 1
ATOM 1473 O O . TYR A 1 182 ? 1.086 0.284 10.698 1.00 78.81 182 TYR A O 1
ATOM 1481 N N . LYS A 1 183 ? -0.359 -1.428 10.482 1.00 74.88 183 LYS A N 1
ATOM 1482 C CA . LYS A 1 183 ? 0.265 -1.932 9.259 1.00 74.88 183 LYS A CA 1
ATOM 1483 C C . LYS A 1 183 ? 0.212 -0.890 8.160 1.00 74.88 183 LYS A C 1
ATOM 1485 O O . LYS A 1 183 ? -0.813 -0.241 7.966 1.00 74.88 183 LYS A O 1
ATOM 1490 N N . THR A 1 184 ? 1.314 -0.786 7.431 1.00 61.03 184 THR A N 1
ATOM 1491 C CA . THR A 1 184 ? 1.524 0.280 6.458 1.00 61.03 184 THR A CA 1
ATOM 1492 C C . THR A 1 184 ? 1.850 -0.284 5.094 1.00 61.03 184 THR A C 1
ATOM 1494 O O . THR A 1 184 ? 2.710 -1.147 4.960 1.00 61.03 184 THR A O 1
ATOM 1497 N N . ILE A 1 185 ? 1.156 0.243 4.097 1.00 64.56 185 ILE A N 1
ATOM 1498 C CA . ILE A 1 185 ? 1.324 -0.009 2.677 1.00 64.56 185 ILE A CA 1
ATOM 1499 C C . ILE A 1 185 ? 2.008 1.218 2.094 1.00 64.56 185 ILE A C 1
ATOM 1501 O O . ILE A 1 185 ? 1.476 2.317 2.205 1.00 64.56 185 ILE A O 1
ATOM 1505 N N . ILE A 1 186 ? 3.159 1.053 1.450 1.00 54.38 186 ILE A N 1
ATOM 1506 C CA . ILE A 1 186 ? 3.818 2.163 0.755 1.00 54.38 186 ILE A CA 1
ATOM 1507 C C . ILE A 1 186 ? 3.710 1.945 -0.742 1.00 54.38 186 ILE A C 1
ATOM 1509 O O . ILE A 1 186 ? 4.280 0.997 -1.273 1.00 54.38 186 ILE A O 1
ATOM 1513 N N . ARG A 1 187 ? 3.020 2.854 -1.420 1.00 55.25 187 ARG A N 1
ATOM 1514 C CA . ARG A 1 187 ? 2.916 2.922 -2.863 1.00 55.25 187 ARG A CA 1
ATOM 1515 C C . ARG A 1 187 ? 3.927 3.898 -3.445 1.00 55.25 187 ARG A C 1
ATOM 1517 O O . ARG A 1 187 ? 3.781 5.098 -3.257 1.00 55.25 187 ARG A O 1
ATOM 1524 N N . CYS A 1 188 ? 4.903 3.395 -4.195 1.00 49.94 188 CYS A N 1
ATOM 1525 C CA . CYS A 1 188 ? 5.757 4.233 -5.035 1.00 49.94 188 CYS A CA 1
ATOM 1526 C C . CYS A 1 188 ? 5.240 4.332 -6.475 1.00 49.94 188 CYS A C 1
ATOM 1528 O O . CYS A 1 188 ? 4.592 3.402 -6.948 1.00 49.94 188 CYS A O 1
ATOM 1530 N N . SER A 1 189 ? 5.531 5.445 -7.149 1.00 46.28 189 SER A N 1
ATOM 1531 C CA . SER A 1 189 ? 5.544 5.549 -8.612 1.00 46.28 189 SER A CA 1
ATOM 1532 C C . SER A 1 189 ? 6.892 6.107 -9.076 1.00 46.28 189 SER A C 1
ATOM 1534 O O . SER A 1 189 ? 7.227 7.242 -8.722 1.00 46.28 189 SER A O 1
ATOM 1536 N N . SER A 1 190 ? 7.643 5.358 -9.876 1.00 39.22 190 SER A N 1
ATOM 1537 C CA . SER A 1 190 ? 8.785 5.876 -10.639 1.00 39.22 190 SER A CA 1
ATOM 1538 C C . SER A 1 190 ? 8.307 6.479 -11.964 1.00 39.22 190 SER A C 1
ATOM 1540 O O . SER A 1 190 ? 7.544 5.847 -12.696 1.00 39.22 190 SER A O 1
ATOM 1542 N N . GLY A 1 191 ? 8.671 7.742 -12.226 1.00 37.56 191 GLY A N 1
ATOM 1543 C CA . GLY A 1 191 ? 8.481 8.361 -13.544 1.00 37.56 191 GLY A CA 1
ATOM 1544 C C . GLY A 1 191 ? 9.463 7.850 -14.576 1.00 37.56 191 GLY A C 1
ATOM 1545 O O . GLY A 1 191 ? 10.186 6.879 -14.280 1.00 37.56 191 GLY A O 1
#

InterPro domains:
  IPR002052 DNA methylase, N-6 adenine-specific, conserved site [PS00092] (4-10)
  IPR012327 D12 class N6 adenine-specific DNA methyltransferase [PF02086] (2-73)
  IPR012327 D12 class N6 adenine-specific DNA methyltransferase [PTHR30481] (1-75)
  IPR029063 S-adenosyl-L-methionine-dependent methyltransferase superfamily [G3DSA:3.40.50.150] (1-94)
  IPR029063 S-adenosyl-L-methionine-dependent methyltransferase superfamily [SSF53335] (1-74)
  IPR046821 PD-(D/E)XK nuclease domain [PF20472] (77-186)

pLDDT: mean 71.41, std 16.55, range [35.62, 96.75]

Secondary structure (DSSP, 8-state):
--EEEE-PPPPPSSTT---GGGGG---HHHHHHHHHHHHHHHHTT-EEEE-----HHHHHHHTTTS------PPPTTSHHHHHHHHHHHHHHHTTPEE--HHHHHHHHHH-SS-EEEEEEEEEE-TTTTTSS--EEEEEEEEE-TTSSSS-EEEEEEEESSTT---THHHHHHHHHHHT--SEEEEEEEE-

Organism: Reticulomyxa filosa (NCBI:txid46433)

Foldseek 3Di:
DFEEEEEDDADDQDPPPPDVVPVDDCDLVVLLVVLVVQQVCVVVVYHYYYDHDPHPSNCVSNVVRDDDDDDDDDDDDPPQVSQLVVVVVVLVVVPEDEDELVCQVVCLVPDQGKYKYAQHWFWAFPVCPPPVRGTDTARMKIAHNPDPWRIEGEHEEEDDDPPPPPPCVVSVVCCVVPPGPGHYYYHYYYD